Protein AF-A0A9D7IDR2-F1 (afdb_monomer)

Mean predicted aligned error: 2.84 Å

Structure (mmCIF, N/CA/C/O backbone):
data_AF-A0A9D7IDR2-F1
#
_entry.id   AF-A0A9D7IDR2-F1
#
loop_
_atom_site.group_PDB
_atom_site.id
_atom_site.type_symbol
_atom_site.label_atom_id
_atom_site.label_alt_id
_atom_site.label_comp_id
_atom_site.label_asym_id
_atom_site.label_entity_id
_atom_site.label_seq_id
_atom_site.pdbx_PDB_ins_code
_atom_site.Cartn_x
_atom_site.Cartn_y
_atom_site.Cartn_z
_atom_site.occupancy
_atom_site.B_iso_or_equiv
_atom_site.auth_seq_id
_atom_site.auth_comp_id
_a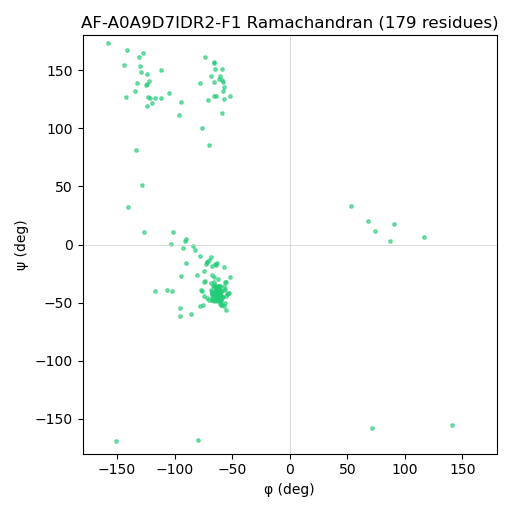tom_site.auth_asym_id
_atom_site.auth_atom_id
_atom_site.pdbx_PDB_model_num
ATOM 1 N N . MET A 1 1 ? 13.913 -5.329 -18.829 1.00 88.56 1 MET A N 1
ATOM 2 C CA . MET A 1 1 ? 13.093 -4.199 -19.317 1.00 88.56 1 MET A CA 1
ATOM 3 C C . MET A 1 1 ? 13.884 -3.240 -20.198 1.00 88.56 1 MET A C 1
ATOM 5 O O . MET A 1 1 ? 13.340 -2.834 -21.206 1.00 88.56 1 MET A O 1
ATOM 9 N N . ILE A 1 2 ? 15.139 -2.897 -19.871 1.00 92.81 2 ILE A N 1
ATOM 10 C CA . ILE A 1 2 ? 15.951 -1.983 -20.701 1.00 92.81 2 ILE A CA 1
ATOM 11 C C . ILE A 1 2 ? 16.677 -2.738 -21.827 1.00 92.81 2 ILE A C 1
ATOM 13 O O . ILE A 1 2 ? 16.436 -2.472 -22.995 1.00 92.81 2 ILE A O 1
ATOM 17 N N . GLU A 1 3 ? 17.528 -3.709 -21.485 1.00 96.50 3 GLU A N 1
ATOM 18 C CA . GLU A 1 3 ? 18.370 -4.404 -22.476 1.00 96.50 3 GLU A CA 1
ATOM 19 C C . GLU A 1 3 ? 17.600 -5.439 -23.307 1.00 96.50 3 GLU A C 1
ATOM 21 O O . GLU A 1 3 ? 17.804 -5.558 -24.510 1.00 96.50 3 GLU A O 1
ATOM 26 N N . ASN A 1 4 ? 16.694 -6.185 -22.666 1.00 96.94 4 ASN A N 1
ATOM 27 C CA . ASN A 1 4 ? 15.840 -7.173 -23.326 1.00 96.94 4 ASN A CA 1
ATOM 28 C C . ASN A 1 4 ? 14.377 -7.014 -22.862 1.00 96.94 4 ASN A C 1
ATOM 30 O O . ASN A 1 4 ? 13.947 -7.684 -21.913 1.00 96.94 4 ASN A O 1
ATOM 34 N N . PRO A 1 5 ? 13.624 -6.060 -23.440 1.00 95.19 5 PRO A N 1
ATOM 35 C CA . PRO A 1 5 ? 12.233 -5.807 -23.067 1.00 95.19 5 PRO A CA 1
ATOM 36 C C . PRO A 1 5 ? 11.314 -6.986 -23.400 1.00 95.19 5 PRO A C 1
ATOM 38 O O . PRO A 1 5 ? 10.443 -7.303 -22.599 1.00 95.19 5 PRO A O 1
ATOM 41 N N . GLU A 1 6 ? 11.537 -7.683 -24.517 1.00 96.88 6 GLU A N 1
ATOM 42 C CA . GLU A 1 6 ? 10.695 -8.814 -24.928 1.00 96.88 6 GLU A CA 1
ATOM 43 C C . GLU A 1 6 ? 10.791 -9.984 -23.939 1.00 96.88 6 GLU A C 1
ATOM 45 O O . GLU A 1 6 ? 9.773 -10.514 -23.495 1.00 96.88 6 GLU A O 1
ATOM 50 N N . ALA A 1 7 ? 12.009 -10.371 -23.542 1.00 97.56 7 ALA A N 1
ATOM 51 C CA . ALA A 1 7 ? 12.196 -11.431 -22.553 1.00 97.56 7 ALA A CA 1
ATOM 52 C C . ALA A 1 7 ? 11.630 -11.038 -21.181 1.00 97.56 7 ALA A C 1
ATOM 54 O O . ALA A 1 7 ? 11.005 -11.863 -20.518 1.00 97.56 7 ALA A O 1
ATOM 55 N N . ALA A 1 8 ? 11.801 -9.775 -20.774 1.00 96.81 8 ALA A N 1
ATOM 56 C CA . ALA A 1 8 ? 11.201 -9.274 -19.541 1.00 96.81 8 ALA A CA 1
ATOM 57 C C . ALA A 1 8 ? 9.669 -9.346 -19.597 1.00 96.81 8 ALA A C 1
ATOM 59 O O . ALA A 1 8 ? 9.056 -9.840 -18.655 1.00 96.81 8 ALA A O 1
ATOM 60 N N . MET A 1 9 ? 9.060 -8.941 -20.715 1.00 97.62 9 MET A N 1
ATOM 61 C CA . MET A 1 9 ? 7.612 -9.025 -20.894 1.00 97.62 9 MET A CA 1
ATOM 62 C C . MET A 1 9 ? 7.099 -10.459 -20.831 1.00 97.62 9 MET A C 1
ATOM 64 O O . MET A 1 9 ? 6.089 -10.687 -20.183 1.00 97.62 9 MET A O 1
ATOM 68 N N . LYS A 1 10 ? 7.808 -11.448 -21.390 1.00 98.19 10 LYS A N 1
ATOM 69 C CA . LYS A 1 10 ? 7.410 -12.865 -21.257 1.00 98.19 10 LYS A CA 1
ATOM 70 C C . LYS A 1 10 ? 7.302 -13.311 -19.795 1.00 98.19 10 LYS A C 1
ATOM 72 O O . LYS A 1 10 ? 6.385 -14.050 -19.452 1.00 98.19 10 LYS A O 1
ATOM 77 N N . ILE A 1 11 ? 8.218 -12.853 -18.940 1.00 97.75 11 ILE A N 1
ATOM 78 C CA . ILE A 1 11 ? 8.187 -13.158 -17.503 1.00 97.75 11 ILE A CA 1
ATOM 79 C C . ILE A 1 11 ? 7.026 -12.426 -16.828 1.00 97.75 11 ILE A C 1
ATOM 81 O O . ILE A 1 11 ? 6.270 -13.058 -16.099 1.00 97.75 11 ILE A O 1
ATOM 85 N N . LEU A 1 12 ? 6.863 -11.127 -17.092 1.00 97.62 12 LEU A N 1
ATOM 86 C CA . LEU A 1 12 ? 5.805 -10.313 -16.485 1.00 97.62 12 LEU A CA 1
ATOM 87 C C . LEU A 1 12 ? 4.400 -10.807 -16.865 1.00 97.62 12 LEU A C 1
ATOM 89 O O . LEU A 1 12 ? 3.502 -10.861 -16.024 1.00 97.62 12 LEU A O 1
ATOM 93 N N . GLU A 1 13 ? 4.221 -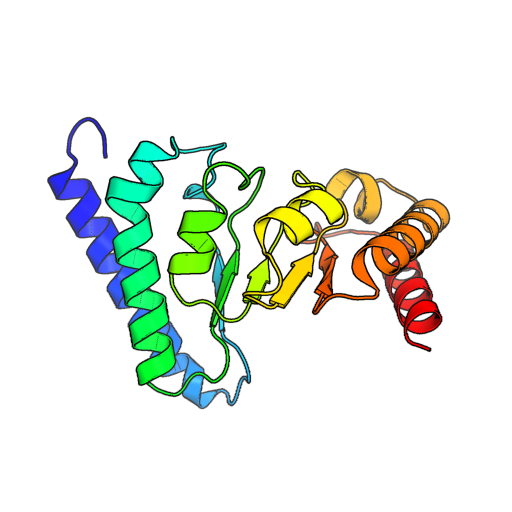11.219 -18.118 1.00 98.38 13 GLU A N 1
ATOM 94 C CA . GLU A 1 13 ? 3.008 -11.861 -18.625 1.00 98.38 13 GLU A CA 1
ATOM 95 C C . GLU A 1 13 ? 2.723 -13.167 -17.875 1.00 98.38 13 GLU A C 1
ATOM 97 O O . GLU A 1 13 ? 1.644 -13.336 -17.307 1.00 98.38 13 GLU A O 1
ATOM 102 N N . PHE A 1 14 ? 3.724 -14.048 -17.775 1.00 98.44 14 PHE A N 1
ATOM 103 C CA . PHE A 1 14 ? 3.606 -15.302 -17.033 1.00 98.44 14 PHE A CA 1
ATOM 104 C C . PHE A 1 14 ? 3.244 -15.078 -15.558 1.00 98.44 14 PHE A C 1
ATOM 106 O O . PHE A 1 14 ? 2.356 -15.750 -15.031 1.00 98.44 14 PHE A O 1
ATOM 113 N N . THR A 1 15 ? 3.895 -14.130 -14.877 1.00 97.94 15 THR A N 1
ATOM 114 C CA . THR A 1 15 ? 3.602 -13.842 -13.465 1.00 97.94 15 THR A CA 1
ATOM 115 C C . THR A 1 15 ? 2.225 -13.217 -13.280 1.00 97.94 15 THR A C 1
ATOM 117 O O . THR A 1 15 ? 1.559 -13.513 -12.291 1.00 97.94 15 THR A O 1
ATOM 120 N N . THR A 1 16 ? 1.763 -12.412 -14.241 1.00 98.50 16 THR A N 1
ATOM 121 C CA . THR A 1 16 ? 0.400 -11.860 -14.236 1.00 98.50 16 THR A CA 1
ATOM 122 C C . THR A 1 16 ? -0.628 -12.982 -14.346 1.00 98.50 16 THR A C 1
ATOM 124 O O . THR A 1 16 ? -1.564 -13.044 -13.551 1.00 98.50 16 THR A O 1
ATOM 127 N N . ASP A 1 17 ? -0.432 -13.917 -15.276 1.00 98.44 17 ASP A N 1
ATOM 128 C CA . ASP A 1 17 ? -1.338 -15.053 -15.458 1.00 98.44 17 ASP A CA 1
ATOM 129 C C . ASP A 1 17 ? -1.330 -15.990 -14.242 1.00 98.44 17 ASP A C 1
ATOM 131 O O . ASP A 1 17 ? -2.377 -16.502 -13.835 1.00 98.44 17 ASP A O 1
ATOM 135 N N . LEU A 1 18 ? -0.169 -16.172 -13.605 1.00 98.50 18 LEU A N 1
ATOM 136 C CA . LEU A 1 18 ? -0.064 -16.903 -12.345 1.00 98.50 18 LEU A CA 1
ATOM 137 C C . LEU A 1 18 ? -0.837 -16.200 -11.219 1.00 98.50 18 LEU A C 1
ATOM 139 O O . LEU A 1 18 ? -1.590 -16.858 -10.501 1.00 98.50 18 LEU A O 1
ATOM 143 N N . ALA A 1 19 ? -0.705 -14.879 -11.077 1.00 98.31 19 ALA A N 1
ATOM 144 C CA . ALA A 1 19 ? -1.437 -14.108 -10.070 1.00 98.31 19 ALA A CA 1
ATOM 145 C C . ALA A 1 19 ? -2.960 -14.231 -10.253 1.00 98.31 19 ALA A C 1
ATOM 147 O O . ALA A 1 19 ? -3.688 -14.413 -9.277 1.00 98.31 19 ALA A O 1
ATOM 148 N N . VAL A 1 20 ? -3.440 -14.225 -11.501 1.00 98.50 20 VAL A N 1
ATOM 149 C CA . VAL A 1 20 ? -4.855 -14.458 -11.842 1.00 98.50 20 VAL A CA 1
ATOM 150 C C . VAL A 1 20 ? -5.304 -15.853 -11.402 1.00 98.50 20 VAL A C 1
ATOM 152 O O . VAL A 1 20 ? -6.366 -15.994 -10.795 1.00 98.50 20 VAL A O 1
ATOM 155 N N . GLN A 1 21 ? -4.501 -16.889 -11.656 1.00 98.31 21 GLN A N 1
ATOM 156 C CA . GLN A 1 21 ? -4.820 -18.259 -11.235 1.00 98.31 21 GLN A CA 1
ATOM 157 C C . GLN A 1 21 ? -4.843 -18.412 -9.710 1.00 98.31 21 GLN A C 1
ATOM 159 O O . GLN A 1 21 ? -5.748 -19.051 -9.170 1.00 98.31 21 GLN A O 1
ATOM 164 N N . VAL A 1 22 ? -3.892 -17.795 -9.003 1.00 98.19 22 VAL A N 1
ATOM 165 C CA . VAL A 1 22 ? -3.862 -17.783 -7.533 1.00 98.19 22 VAL A CA 1
ATOM 166 C C . VAL A 1 22 ? -5.086 -17.059 -6.976 1.00 98.19 22 VAL A C 1
ATOM 168 O O . VAL A 1 22 ? -5.725 -17.564 -6.050 1.00 98.19 22 VAL A O 1
ATOM 171 N N . ALA A 1 23 ? -5.465 -15.920 -7.559 1.00 97.94 23 ALA A N 1
ATOM 172 C CA . ALA A 1 23 ? -6.664 -15.189 -7.165 1.00 97.94 23 ALA A CA 1
ATOM 173 C C . ALA A 1 23 ? -7.939 -16.008 -7.411 1.00 97.94 23 ALA A C 1
ATOM 175 O O . ALA A 1 23 ? -8.829 -16.017 -6.564 1.00 97.94 23 ALA A O 1
ATOM 176 N N . HIS A 1 24 ? -8.013 -16.744 -8.522 1.00 97.56 24 HIS A N 1
ATOM 177 C CA . HIS A 1 24 ? -9.125 -17.649 -8.801 1.00 97.56 24 HIS A CA 1
ATOM 178 C C . HIS A 1 24 ? -9.210 -18.782 -7.772 1.00 97.56 24 HIS A C 1
ATOM 180 O O . HIS A 1 24 ? -10.270 -19.012 -7.195 1.00 97.56 24 HIS A O 1
ATOM 186 N N . ALA A 1 25 ? -8.095 -19.456 -7.479 1.00 97.25 25 ALA A N 1
ATOM 187 C CA . ALA A 1 25 ? -8.059 -20.507 -6.461 1.00 97.25 25 ALA A CA 1
ATOM 188 C C . ALA A 1 25 ? -8.440 -19.971 -5.068 1.00 97.25 25 ALA A C 1
ATOM 190 O O . ALA A 1 25 ? -9.125 -20.643 -4.296 1.00 97.25 25 ALA A O 1
ATOM 191 N N . SER A 1 26 ? -8.044 -18.733 -4.770 1.00 97.19 26 SER A N 1
ATOM 192 C CA . SER A 1 26 ? -8.309 -18.077 -3.489 1.00 97.19 26 SER A CA 1
ATOM 193 C C . SER A 1 26 ? -9.770 -17.656 -3.302 1.00 97.19 26 SER A C 1
ATOM 195 O O . SER A 1 26 ? -10.176 -17.449 -2.160 1.00 97.19 26 SER A O 1
ATOM 197 N N . LEU A 1 27 ? -10.596 -17.589 -4.357 1.00 95.38 27 LEU A N 1
ATOM 198 C CA . LEU A 1 27 ? -12.035 -17.299 -4.219 1.00 95.38 27 LEU A CA 1
ATOM 199 C C . LEU A 1 27 ? -12.742 -18.299 -3.301 1.00 95.38 27 LEU A C 1
ATOM 201 O O . LEU A 1 27 ? -13.617 -17.922 -2.523 1.00 95.38 27 LEU A O 1
ATOM 205 N N . ALA A 1 28 ? -12.329 -19.569 -3.347 1.00 95.88 28 ALA A N 1
ATOM 206 C CA . ALA A 1 28 ? -12.901 -20.627 -2.520 1.00 95.88 28 ALA A CA 1
ATOM 207 C C . ALA A 1 28 ? -12.684 -20.408 -1.010 1.00 95.88 28 ALA A C 1
ATOM 209 O O . ALA A 1 28 ? -13.374 -21.026 -0.204 1.00 95.88 28 ALA A O 1
ATOM 210 N N . SER A 1 29 ? -11.770 -19.511 -0.614 1.00 95.81 29 SER A N 1
ATOM 211 C CA . SER A 1 29 ? -11.577 -19.131 0.792 1.00 95.81 29 SER A CA 1
ATOM 212 C C . SER A 1 29 ? -12.766 -18.369 1.388 1.00 95.81 29 SER A C 1
ATOM 214 O O . SER A 1 29 ? -12.873 -18.271 2.608 1.00 95.81 29 SER A O 1
ATOM 216 N N . GLY A 1 30 ? -13.639 -17.798 0.548 1.00 94.62 30 GLY A N 1
ATOM 217 C CA . GLY A 1 30 ? -14.725 -16.924 0.989 1.00 94.62 30 GLY A CA 1
ATOM 218 C C . GLY A 1 30 ? -14.267 -15.525 1.422 1.00 94.62 30 GLY A C 1
ATOM 219 O O . GLY A 1 30 ? -15.055 -14.785 2.010 1.00 94.62 30 GLY A O 1
ATOM 220 N N . ALA A 1 31 ? -13.013 -15.146 1.151 1.00 95.81 31 ALA A N 1
ATOM 221 C CA . ALA A 1 31 ? -12.509 -13.811 1.449 1.00 95.81 31 ALA A CA 1
ATOM 222 C C . ALA A 1 31 ? -13.295 -12.715 0.702 1.00 95.81 31 ALA A C 1
ATOM 224 O O . ALA A 1 31 ? -13.731 -12.879 -0.436 1.00 95.81 31 ALA A O 1
ATOM 225 N N . HIS A 1 32 ? -13.458 -11.562 1.355 1.00 94.56 32 HIS A N 1
ATOM 226 C CA . HIS A 1 32 ? -14.226 -10.435 0.814 1.00 94.56 32 HIS A CA 1
ATOM 227 C C . HIS A 1 32 ? -13.439 -9.583 -0.188 1.00 94.56 32 HIS A C 1
ATOM 229 O O . HIS A 1 32 ? -14.041 -8.930 -1.039 1.00 94.56 32 HIS A O 1
ATOM 235 N N . ALA A 1 33 ? -12.112 -9.580 -0.075 1.00 96.62 33 ALA A N 1
ATOM 236 C CA . ALA A 1 33 ? -11.220 -8.761 -0.879 1.00 96.62 33 ALA A CA 1
ATOM 237 C C . ALA A 1 33 ? -9.923 -9.511 -1.191 1.00 96.62 33 ALA A C 1
ATOM 239 O O . ALA A 1 33 ? -9.497 -10.366 -0.412 1.00 96.62 33 ALA A O 1
ATOM 240 N N . VAL A 1 34 ? -9.286 -9.136 -2.297 1.00 97.69 34 VAL A N 1
ATOM 241 C CA . VAL A 1 34 ? -7.943 -9.579 -2.678 1.00 97.69 34 VAL A CA 1
ATOM 242 C C . VAL A 1 34 ? -7.047 -8.366 -2.903 1.00 97.69 34 VAL A C 1
ATOM 244 O O . VAL A 1 34 ? -7.467 -7.370 -3.491 1.00 97.69 34 VAL A O 1
ATOM 247 N N . MET A 1 35 ? -5.814 -8.451 -2.413 1.00 97.25 35 MET A N 1
ATOM 248 C CA . MET A 1 35 ? -4.805 -7.400 -2.523 1.00 97.25 35 MET A CA 1
ATOM 249 C C . MET A 1 35 ? -3.569 -7.958 -3.218 1.00 97.25 35 MET A C 1
ATOM 251 O O . MET A 1 35 ? -3.165 -9.086 -2.933 1.00 97.25 35 MET A O 1
ATOM 255 N N . PHE A 1 36 ? -2.955 -7.157 -4.082 1.00 97.81 36 PHE A N 1
ATOM 256 C CA . PHE A 1 36 ? -1.712 -7.508 -4.766 1.00 97.81 36 PHE A CA 1
ATOM 257 C C . PHE A 1 36 ? -0.597 -6.543 -4.357 1.00 97.81 36 PHE A C 1
ATOM 259 O O . PHE A 1 36 ? -0.767 -5.325 -4.429 1.00 97.81 36 PHE A O 1
ATOM 266 N N . GLY A 1 37 ? 0.522 -7.100 -3.891 1.00 96.19 37 GLY A N 1
ATOM 267 C CA . GLY A 1 37 ? 1.710 -6.349 -3.492 1.00 96.19 37 GLY A CA 1
ATOM 268 C C . GLY A 1 37 ? 2.711 -6.244 -4.638 1.00 96.19 37 GLY A C 1
ATOM 269 O O . GLY A 1 37 ? 3.184 -7.254 -5.145 1.00 96.19 37 GLY A O 1
ATOM 270 N N . GLU A 1 38 ? 3.060 -5.017 -5.002 1.00 94.44 38 GLU A N 1
ATOM 271 C CA . GLU A 1 38 ? 3.805 -4.653 -6.210 1.00 94.44 38 GLU A CA 1
ATOM 272 C C . GLU A 1 38 ? 5.015 -3.773 -5.846 1.00 94.44 38 GLU A C 1
ATOM 274 O O . GLU A 1 38 ? 5.223 -2.681 -6.380 1.00 94.44 38 GLU A O 1
ATOM 279 N N . ALA A 1 39 ? 5.822 -4.226 -4.881 1.00 89.88 39 ALA A N 1
ATOM 280 C CA . ALA A 1 39 ? 6.927 -3.447 -4.309 1.00 89.88 39 ALA A CA 1
ATOM 281 C C . ALA A 1 39 ? 7.941 -2.949 -5.360 1.00 89.88 39 ALA A C 1
ATOM 283 O O . ALA A 1 39 ? 8.424 -1.819 -5.287 1.00 89.88 39 ALA A O 1
ATOM 284 N N . THR A 1 40 ? 8.240 -3.767 -6.373 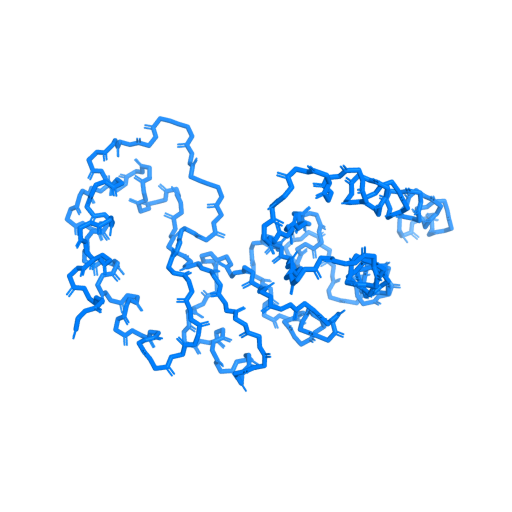1.00 92.19 40 THR A N 1
ATOM 285 C CA . THR A 1 40 ? 9.194 -3.441 -7.449 1.00 92.19 40 THR A CA 1
ATOM 286 C C . THR A 1 40 ? 8.621 -2.504 -8.514 1.00 92.19 40 THR A C 1
ATOM 288 O O . THR A 1 40 ? 9.378 -1.980 -9.330 1.00 92.19 40 THR A O 1
ATOM 291 N N . CYS A 1 41 ? 7.311 -2.245 -8.489 1.00 95.94 41 CYS A N 1
ATOM 292 C CA . CYS A 1 41 ? 6.642 -1.274 -9.356 1.00 95.94 41 CYS A CA 1
ATOM 293 C C . CYS A 1 41 ? 6.717 0.163 -8.819 1.00 95.94 41 CYS A C 1
ATOM 295 O O . CYS A 1 41 ? 6.214 1.085 -9.463 1.00 95.94 41 CYS A O 1
ATOM 297 N N . SER A 1 42 ? 7.331 0.357 -7.649 1.00 96.19 42 SER A N 1
ATOM 298 C CA . SER A 1 42 ? 7.509 1.665 -7.026 1.00 96.19 42 SER A CA 1
ATOM 299 C C . SER A 1 42 ? 8.267 2.639 -7.935 1.00 96.19 42 SER A C 1
ATOM 301 O O . SER A 1 42 ? 9.287 2.249 -8.513 1.00 96.19 42 SER A O 1
ATOM 303 N N . PRO A 1 43 ? 7.873 3.926 -7.985 1.00 97.06 43 PRO A N 1
ATOM 304 C CA . PRO A 1 43 ? 8.686 4.984 -8.583 1.00 97.06 43 PRO A CA 1
ATOM 305 C C . PRO A 1 43 ? 10.083 5.132 -7.963 1.00 97.06 43 PRO A C 1
ATOM 307 O O . PRO A 1 43 ? 10.987 5.661 -8.608 1.00 97.06 43 PRO A O 1
ATOM 310 N N . ASN A 1 44 ? 10.285 4.617 -6.744 1.00 94.75 44 ASN A N 1
ATOM 311 C CA . ASN A 1 44 ? 11.602 4.527 -6.112 1.00 94.75 44 ASN A CA 1
ATOM 312 C C . ASN A 1 44 ? 12.502 3.453 -6.756 1.00 94.75 44 ASN A C 1
ATOM 314 O O . ASN A 1 44 ? 13.706 3.444 -6.507 1.00 94.75 44 ASN A O 1
ATOM 318 N N . PHE A 1 45 ? 11.938 2.541 -7.556 1.00 95.44 45 PHE A N 1
ATOM 319 C CA . PHE A 1 45 ? 12.648 1.423 -8.185 1.00 95.44 45 PHE A CA 1
ATOM 320 C C . PHE A 1 45 ? 12.639 1.495 -9.719 1.00 95.44 45 PHE A C 1
ATOM 322 O O . PHE A 1 45 ? 13.658 1.227 -10.357 1.00 95.44 45 PHE A O 1
ATOM 329 N N . ILE A 1 46 ? 11.516 1.886 -10.330 1.00 96.75 46 ILE A N 1
ATOM 330 C CA . ILE A 1 46 ? 11.374 2.041 -11.784 1.00 96.75 46 ILE A CA 1
ATOM 331 C C . ILE A 1 46 ? 10.792 3.408 -12.132 1.00 96.75 46 ILE A C 1
ATOM 333 O O . ILE A 1 46 ? 9.987 3.961 -11.395 1.00 96.75 46 ILE A O 1
ATOM 337 N N . SER A 1 47 ? 11.160 3.968 -13.287 1.00 97.69 47 SER A N 1
ATOM 338 C CA . SER A 1 47 ? 10.602 5.266 -13.687 1.00 97.69 47 SER A CA 1
ATOM 339 C C . SER A 1 47 ? 9.083 5.184 -13.932 1.00 97.69 47 SER A C 1
ATOM 341 O O . SER A 1 47 ? 8.600 4.159 -14.424 1.00 97.69 47 SER A O 1
ATOM 343 N N . PRO A 1 48 ? 8.321 6.278 -13.731 1.00 98.31 48 PRO A N 1
ATOM 344 C CA . PRO A 1 48 ? 6.896 6.322 -14.075 1.00 98.31 48 PRO A CA 1
ATOM 345 C C . PRO A 1 48 ? 6.608 5.957 -15.537 1.00 98.31 48 PRO A C 1
ATOM 347 O O . PRO A 1 48 ? 5.582 5.360 -15.846 1.00 98.31 48 PRO A O 1
ATOM 350 N N . ARG A 1 49 ? 7.536 6.274 -16.453 1.00 98.06 49 ARG A N 1
ATOM 351 C CA . ARG A 1 49 ? 7.453 5.848 -17.856 1.00 98.06 49 ARG A CA 1
ATOM 352 C C . ARG A 1 49 ? 7.489 4.324 -17.976 1.00 98.06 49 ARG A C 1
ATOM 354 O O . ARG A 1 49 ? 6.647 3.766 -18.666 1.00 98.06 49 ARG A O 1
ATOM 361 N N . MET A 1 50 ? 8.429 3.666 -17.299 1.00 97.81 50 MET A N 1
ATOM 362 C CA . MET A 1 50 ? 8.521 2.203 -17.304 1.00 97.81 50 MET A CA 1
ATOM 363 C C . MET A 1 50 ? 7.291 1.560 -16.664 1.00 97.81 50 MET A C 1
ATOM 365 O O . MET A 1 50 ? 6.785 0.582 -17.202 1.00 97.81 50 MET A O 1
ATOM 369 N N . TYR A 1 51 ? 6.774 2.123 -15.567 1.00 98.50 51 TYR A N 1
ATOM 370 C CA . TYR A 1 51 ? 5.527 1.642 -14.970 1.00 98.50 51 TYR A CA 1
ATOM 371 C C 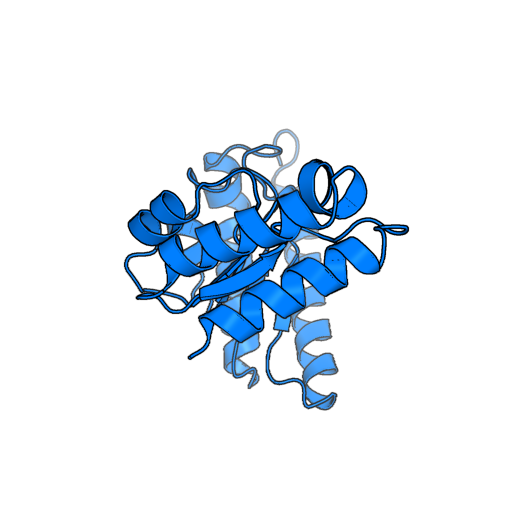. TYR A 1 51 ? 4.377 1.668 -15.987 1.00 98.50 51 TYR A C 1
ATOM 373 O O . TYR A 1 51 ? 3.719 0.652 -16.195 1.00 98.50 51 TYR A O 1
ATOM 381 N N . ARG A 1 52 ? 4.169 2.801 -16.669 1.00 98.38 52 ARG A N 1
ATOM 382 C CA . ARG A 1 52 ? 3.102 2.958 -17.673 1.00 98.38 52 ARG A CA 1
ATOM 383 C C . ARG A 1 52 ? 3.268 2.039 -18.877 1.00 98.38 52 ARG A C 1
ATOM 385 O O . ARG A 1 52 ? 2.279 1.544 -19.401 1.00 98.38 52 ARG A O 1
ATOM 392 N N . GLU A 1 53 ? 4.502 1.838 -19.323 1.00 97.56 53 GLU A N 1
ATOM 393 C CA . GLU A 1 53 ? 4.805 1.028 -20.503 1.00 97.56 53 GLU A CA 1
ATOM 394 C C . GLU A 1 53 ? 4.655 -0.472 -20.225 1.00 97.56 53 GLU A C 1
ATOM 396 O O . GLU A 1 53 ? 4.055 -1.185 -21.026 1.00 97.56 53 GLU A O 1
ATOM 401 N N . PHE A 1 54 ? 5.165 -0.948 -19.085 1.00 97.50 54 PHE A N 1
ATOM 402 C CA . PHE A 1 54 ? 5.290 -2.382 -18.816 1.00 97.50 54 PHE A CA 1
ATOM 403 C C . PHE A 1 54 ? 4.275 -2.915 -17.796 1.00 97.50 54 PHE A C 1
ATOM 405 O O . PHE A 1 54 ? 3.756 -4.010 -17.982 1.00 97.50 54 PHE A O 1
ATOM 412 N N . MET A 1 55 ? 3.969 -2.166 -16.732 1.00 98.06 55 MET A N 1
ATOM 413 C CA . MET A 1 55 ? 3.218 -2.692 -15.579 1.00 98.06 55 MET A CA 1
ATOM 414 C C . MET A 1 55 ? 1.750 -2.274 -15.563 1.00 98.06 55 MET A C 1
ATOM 416 O O . MET A 1 55 ? 0.883 -3.091 -15.264 1.00 98.06 55 MET A O 1
ATOM 420 N N . HIS A 1 56 ? 1.436 -1.027 -15.921 1.00 98.56 56 HIS A N 1
ATOM 421 C CA . HIS A 1 56 ? 0.061 -0.520 -15.916 1.00 98.56 56 HIS A CA 1
ATOM 422 C C . HIS A 1 56 ? -0.915 -1.366 -16.759 1.00 98.56 56 HIS A C 1
ATOM 424 O O . HIS A 1 56 ? -1.992 -1.696 -16.244 1.00 98.56 56 HIS A O 1
ATOM 430 N N . PRO A 1 57 ? -0.569 -1.812 -17.989 1.00 98.56 57 PRO A N 1
ATOM 431 C CA . PRO A 1 57 ? -1.456 -2.674 -18.770 1.00 98.56 57 PRO A CA 1
ATOM 432 C C . PRO A 1 57 ? -1.700 -4.033 -18.100 1.00 98.56 57 PRO A C 1
ATOM 434 O O . PRO A 1 57 ? -2.816 -4.558 -18.151 1.00 98.56 57 PRO A O 1
ATOM 437 N N . LEU A 1 58 ? -0.675 -4.583 -17.440 1.00 98.62 58 LEU A N 1
ATOM 438 C CA . LEU A 1 58 ? -0.734 -5.871 -16.749 1.00 98.62 58 LEU A CA 1
ATOM 439 C C . LEU A 1 58 ? -1.572 -5.785 -15.473 1.00 98.62 58 LEU A C 1
ATOM 441 O O . LEU A 1 58 ? -2.481 -6.594 -15.296 1.00 98.62 58 LEU A O 1
ATOM 445 N N . HIS A 1 59 ? -1.371 -4.756 -14.645 1.00 98.69 59 HIS A N 1
ATOM 446 C CA . HIS A 1 59 ? -2.218 -4.498 -13.477 1.00 98.69 59 HIS A CA 1
ATOM 447 C C . HIS A 1 59 ? -3.676 -4.270 -13.879 1.00 98.69 59 HIS A C 1
ATOM 449 O O . HIS A 1 59 ? -4.581 -4.866 -13.300 1.00 98.69 59 HIS A O 1
ATOM 455 N N . SER A 1 60 ? -3.920 -3.480 -14.928 1.00 98.75 60 SER A N 1
ATOM 456 C CA . SER A 1 60 ? -5.274 -3.252 -15.447 1.00 98.75 60 SER A CA 1
ATOM 457 C C . SER A 1 60 ? -5.933 -4.554 -15.921 1.00 98.75 60 SER A C 1
ATOM 459 O O . SER A 1 60 ? -7.134 -4.761 -15.728 1.00 98.75 60 SER A O 1
ATOM 461 N N . ARG A 1 61 ? -5.167 -5.465 -16.541 1.00 98.69 61 ARG A N 1
ATOM 462 C CA . ARG A 1 61 ? -5.660 -6.796 -16.926 1.00 98.69 61 ARG A CA 1
ATOM 463 C C . ARG A 1 61 ? -5.951 -7.668 -15.708 1.00 98.69 61 ARG A C 1
ATOM 465 O O . ARG A 1 61 ? -7.032 -8.254 -15.662 1.00 98.69 61 ARG A O 1
ATOM 472 N N . LEU A 1 62 ? -5.022 -7.733 -14.756 1.00 98.69 62 LEU A N 1
ATOM 473 C CA . LEU A 1 62 ? -5.141 -8.502 -13.520 1.00 98.69 62 LEU A CA 1
ATOM 474 C C . LEU A 1 62 ? -6.410 -8.109 -12.762 1.00 98.69 62 LEU A C 1
ATOM 476 O O . LEU A 1 62 ? -7.277 -8.951 -12.540 1.00 98.69 62 LEU A O 1
ATOM 480 N N . ILE A 1 63 ? -6.566 -6.820 -12.452 1.00 98.62 63 ILE A N 1
ATOM 481 C CA . ILE A 1 63 ? -7.713 -6.302 -11.700 1.00 98.62 63 ILE A CA 1
ATOM 482 C C . ILE A 1 63 ? -9.025 -6.570 -12.441 1.00 98.62 63 ILE A C 1
ATOM 484 O O . ILE A 1 63 ? -9.985 -7.058 -11.841 1.00 98.62 63 ILE A O 1
A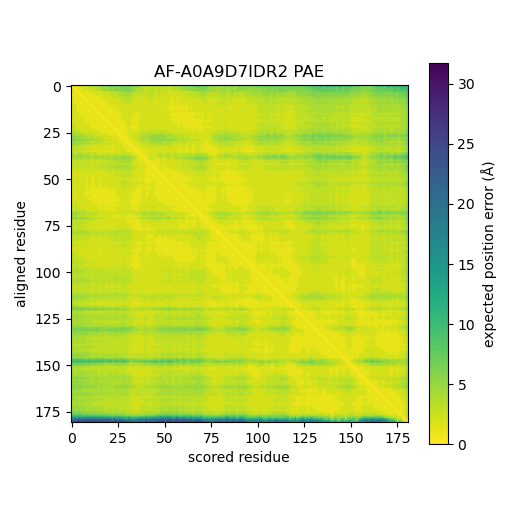TOM 488 N N . ARG A 1 64 ? -9.067 -6.349 -13.761 1.00 98.56 64 ARG A N 1
ATOM 489 C CA . ARG A 1 64 ? -10.252 -6.661 -14.572 1.00 98.56 64 ARG A CA 1
ATOM 490 C C . ARG A 1 64 ? -10.630 -8.144 -14.503 1.00 98.56 64 ARG A C 1
ATOM 492 O O . ARG A 1 64 ? -11.805 -8.452 -14.326 1.00 98.56 64 ARG A O 1
ATOM 499 N N . GLN A 1 65 ? -9.670 -9.057 -14.658 1.00 98.50 65 GLN A N 1
ATOM 500 C CA . GLN A 1 65 ? -9.938 -10.500 -14.638 1.00 98.50 65 GLN A CA 1
ATOM 501 C C . GLN A 1 65 ? -10.372 -10.983 -13.253 1.00 98.50 65 GLN A C 1
ATOM 503 O O . GLN A 1 65 ? -11.331 -11.743 -13.148 1.00 98.50 65 GLN A O 1
ATOM 508 N N . VAL A 1 66 ? -9.718 -10.492 -12.202 1.00 97.94 66 VAL A N 1
ATOM 509 C CA . VAL A 1 66 ? -10.040 -10.772 -10.796 1.00 97.94 66 VAL A CA 1
ATOM 510 C C . VAL A 1 66 ? -11.467 -10.340 -10.454 1.00 97.94 66 VAL A C 1
ATOM 512 O O . VAL A 1 66 ? -12.227 -11.101 -9.856 1.00 97.94 66 VAL A O 1
ATOM 515 N N . LYS A 1 67 ? -11.886 -9.154 -10.900 1.00 97.69 67 LYS A N 1
ATOM 516 C CA . LYS A 1 67 ? -13.270 -8.696 -10.713 1.00 97.69 67 LYS A CA 1
ATOM 517 C C . LYS A 1 67 ? -14.255 -9.530 -11.535 1.00 97.69 67 LYS A C 1
ATOM 519 O O . LYS A 1 67 ? -15.285 -9.946 -11.014 1.00 97.69 67 LYS A O 1
ATOM 524 N N . ALA A 1 68 ? -13.922 -9.846 -12.789 1.00 97.56 68 ALA A N 1
ATOM 525 C CA . ALA A 1 68 ? -14.779 -10.650 -13.665 1.00 97.56 68 ALA A CA 1
ATOM 526 C C . ALA A 1 68 ? -15.027 -12.082 -13.149 1.00 97.56 68 ALA A C 1
ATOM 528 O O . ALA A 1 68 ? -16.089 -12.638 -13.413 1.00 97.56 68 ALA A O 1
ATOM 529 N N . MET A 1 69 ? -14.086 -12.672 -12.401 1.00 96.38 69 MET A N 1
ATOM 530 C CA . MET A 1 69 ? -14.252 -14.005 -11.800 1.00 96.38 69 MET A CA 1
ATOM 531 C C . MET A 1 69 ? -15.028 -14.011 -10.472 1.00 96.38 69 MET A C 1
ATOM 533 O O . MET A 1 69 ? -15.312 -15.087 -9.953 1.00 96.38 69 MET A O 1
ATOM 537 N N . GLY A 1 70 ? -15.391 -12.843 -9.927 1.00 96.56 70 GLY A N 1
ATOM 538 C CA . GLY A 1 70 ? -16.303 -12.739 -8.782 1.00 96.56 70 GLY A CA 1
ATOM 539 C C . GLY A 1 70 ? -15.723 -12.139 -7.499 1.00 96.56 70 GLY A C 1
ATOM 540 O O . GLY A 1 70 ? -16.429 -12.110 -6.489 1.00 96.56 70 GLY A O 1
ATOM 541 N N . TRP A 1 71 ? -14.486 -11.627 -7.502 1.00 97.94 71 TRP A N 1
ATOM 542 C CA . TRP A 1 71 ? -13.989 -10.852 -6.361 1.00 97.94 71 TRP A CA 1
ATOM 543 C C . TRP A 1 71 ? -14.780 -9.550 -6.211 1.00 97.94 71 TRP A C 1
ATOM 545 O O . TRP A 1 71 ? -14.896 -8.772 -7.157 1.00 97.94 71 TRP A O 1
ATOM 555 N N . LYS A 1 72 ? -15.301 -9.296 -5.005 1.00 94.88 72 LYS A N 1
ATOM 556 C CA . LYS A 1 72 ? -16.089 -8.086 -4.707 1.00 94.88 72 LYS A CA 1
ATOM 557 C C . LYS A 1 72 ? -15.231 -6.828 -4.600 1.00 94.88 72 LYS A C 1
ATOM 559 O O . LYS A 1 72 ? -15.709 -5.736 -4.884 1.00 94.88 72 LYS A O 1
ATOM 564 N N . THR A 1 73 ? -13.991 -6.983 -4.152 1.00 97.69 73 THR A N 1
ATOM 565 C CA . THR A 1 73 ? -13.041 -5.891 -3.946 1.00 97.69 73 THR A CA 1
ATOM 566 C C . THR A 1 73 ? -11.659 -6.376 -4.351 1.00 97.69 73 THR A C 1
ATOM 568 O O . THR A 1 73 ? -11.200 -7.415 -3.871 1.00 97.69 73 THR A O 1
ATOM 571 N N . ALA A 1 74 ? -11.003 -5.624 -5.228 1.00 98.25 74 ALA A N 1
ATOM 572 C CA . ALA A 1 74 ? -9.619 -5.858 -5.617 1.00 98.25 74 ALA A CA 1
ATOM 573 C C . ALA A 1 74 ? -8.795 -4.593 -5.378 1.00 98.25 74 ALA A C 1
ATOM 575 O O . ALA A 1 74 ? -9.243 -3.490 -5.704 1.00 98.25 74 ALA A O 1
ATOM 576 N N . GLY A 1 75 ? -7.595 -4.745 -4.826 1.00 98.19 75 GLY A N 1
ATOM 577 C CA . GLY A 1 75 ? -6.725 -3.612 -4.545 1.00 98.19 75 GLY A CA 1
ATOM 578 C C . GLY A 1 75 ? -5.253 -3.867 -4.814 1.00 98.19 75 GLY A C 1
ATOM 579 O O . GLY A 1 75 ? -4.818 -5.000 -5.033 1.00 98.19 75 GLY A O 1
ATOM 580 N N . LEU A 1 76 ? -4.496 -2.774 -4.809 1.00 98.31 76 LEU A N 1
ATOM 581 C CA . LEU A 1 76 ? -3.057 -2.759 -5.054 1.00 98.31 76 LEU A CA 1
ATOM 582 C C . LEU A 1 76 ? -2.320 -2.105 -3.889 1.00 98.31 76 LEU A C 1
ATOM 584 O O . LEU A 1 76 ? -2.807 -1.147 -3.287 1.00 98.31 76 LEU A O 1
ATOM 588 N N . HIS A 1 77 ? -1.114 -2.600 -3.639 1.00 97.94 77 HIS A N 1
ATOM 589 C CA . HIS A 1 77 ? -0.116 -1.965 -2.796 1.00 97.94 77 HIS A CA 1
ATOM 590 C C . HIS A 1 77 ? 1.175 -1.784 -3.584 1.00 97.94 77 HIS A C 1
ATOM 592 O O . HIS A 1 77 ? 1.783 -2.764 -4.004 1.00 97.94 77 HIS A O 1
ATOM 598 N N . VAL A 1 78 ? 1.617 -0.541 -3.757 1.00 97.69 78 VAL A N 1
ATOM 599 C CA . VAL A 1 78 ? 2.936 -0.220 -4.311 1.00 97.69 78 VAL A CA 1
ATOM 600 C C . VAL A 1 78 ? 3.691 0.564 -3.248 1.00 97.69 78 VAL A C 1
ATOM 602 O O . VAL A 1 78 ? 3.218 1.608 -2.806 1.00 97.69 78 VAL A O 1
ATOM 605 N N . CYS A 1 79 ? 4.848 0.054 -2.825 1.00 95.19 79 CYS A N 1
ATOM 606 C CA . CYS A 1 79 ? 5.631 0.674 -1.759 1.00 95.19 79 CYS A CA 1
ATOM 607 C C . CYS A 1 79 ? 6.179 2.052 -2.165 1.00 95.19 79 CYS A C 1
ATOM 609 O O . CYS A 1 79 ? 6.447 2.320 -3.340 1.00 95.19 79 CYS A O 1
ATOM 611 N N . GLY A 1 80 ? 6.468 2.882 -1.168 1.00 95.94 80 GLY A N 1
ATOM 612 C CA . GLY A 1 80 ? 7.134 4.172 -1.333 1.00 95.94 80 GLY A CA 1
ATOM 613 C C . GLY A 1 80 ? 6.283 5.261 -1.991 1.00 95.94 80 GLY A C 1
ATOM 614 O O . GLY A 1 80 ? 5.054 5.239 -1.964 1.00 95.94 80 GLY A O 1
ATOM 615 N N . ASP A 1 81 ? 6.950 6.263 -2.559 1.00 97.19 81 ASP A N 1
ATOM 616 C CA . ASP A 1 81 ? 6.283 7.439 -3.110 1.00 97.19 81 ASP A CA 1
ATOM 617 C C . ASP A 1 81 ? 5.625 7.158 -4.471 1.00 97.19 81 ASP A C 1
ATOM 619 O O . ASP A 1 81 ? 6.262 7.176 -5.526 1.00 97.19 81 ASP A O 1
ATOM 623 N N . ILE A 1 82 ? 4.310 6.943 -4.442 1.00 97.81 82 ILE A N 1
ATOM 624 C CA . ILE A 1 82 ? 3.504 6.641 -5.628 1.00 97.81 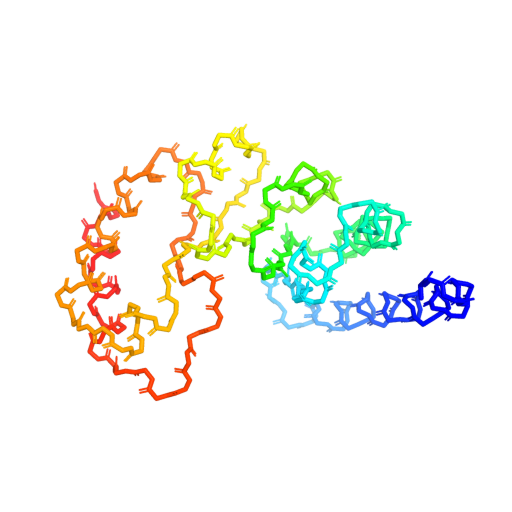82 ILE A CA 1
ATOM 625 C C . ILE A 1 82 ? 2.904 7.873 -6.314 1.00 97.81 82 ILE A C 1
ATOM 627 O O . ILE A 1 82 ? 2.176 7.714 -7.293 1.00 97.81 82 ILE A O 1
ATOM 631 N N . ARG A 1 83 ? 3.179 9.103 -5.856 1.00 98.31 83 ARG A N 1
ATOM 632 C CA . ARG A 1 83 ? 2.488 10.318 -6.346 1.00 98.31 83 ARG A CA 1
ATOM 633 C C . ARG A 1 83 ? 2.528 10.460 -7.863 1.00 98.31 83 ARG A C 1
ATOM 635 O O . ARG A 1 83 ? 1.524 10.764 -8.499 1.00 98.31 83 ARG A O 1
ATOM 642 N N . SER A 1 84 ? 3.683 10.167 -8.452 1.00 98.31 84 SER A N 1
ATOM 643 C CA . SER A 1 84 ? 3.922 10.277 -9.894 1.00 98.31 84 SER A CA 1
ATOM 644 C C . SER A 1 84 ? 3.184 9.242 -10.755 1.00 98.31 84 SER A C 1
ATOM 646 O O . SER A 1 84 ? 3.137 9.420 -11.975 1.00 98.31 84 SER A O 1
ATOM 648 N N . ILE A 1 85 ? 2.622 8.192 -10.145 1.00 98.50 85 ILE A N 1
ATOM 649 C CA . ILE A 1 85 ? 1.845 7.130 -10.806 1.00 98.50 85 ILE A CA 1
ATOM 650 C C . ILE A 1 85 ? 0.461 6.920 -10.171 1.00 98.50 85 ILE A C 1
ATOM 652 O O . ILE A 1 85 ? -0.220 5.946 -10.480 1.00 98.50 85 ILE A O 1
ATOM 656 N N . PHE A 1 86 ? 0.025 7.814 -9.279 1.00 98.62 86 PHE A N 1
ATOM 657 C CA . PHE A 1 86 ? -1.221 7.652 -8.523 1.00 98.62 86 PHE A CA 1
ATOM 658 C C . PHE A 1 86 ? -2.437 7.536 -9.452 1.00 98.62 86 PHE A C 1
ATOM 660 O O . PHE A 1 86 ? -3.279 6.655 -9.297 1.00 98.62 86 PHE A O 1
ATOM 667 N N . GLU A 1 87 ? -2.497 8.407 -10.461 1.00 98.19 87 GLU A N 1
ATOM 668 C CA . GLU A 1 87 ? -3.536 8.385 -11.495 1.00 98.19 87 GLU A CA 1
ATOM 669 C C . GLU A 1 87 ? -3.536 7.070 -12.279 1.00 98.19 87 GLU A C 1
ATOM 671 O O . GLU A 1 87 ? -4.594 6.488 -12.533 1.00 98.19 87 GLU A O 1
ATOM 676 N N . ASP A 1 88 ? -2.345 6.570 -12.614 1.00 98.62 88 ASP A N 1
ATOM 677 C CA . ASP A 1 88 ? -2.188 5.309 -13.325 1.00 98.62 88 ASP A CA 1
ATOM 678 C C . ASP A 1 88 ? -2.725 4.151 -12.463 1.00 98.62 88 ASP A C 1
ATOM 680 O O . ASP A 1 88 ? -3.524 3.352 -12.949 1.00 98.62 88 ASP A O 1
ATOM 684 N N . LEU A 1 89 ? -2.396 4.116 -11.166 1.00 98.69 89 LEU A N 1
ATOM 685 C CA . LEU A 1 89 ? -2.881 3.108 -10.215 1.00 98.69 89 LEU A CA 1
ATOM 686 C C . LEU A 1 89 ? -4.406 3.116 -10.077 1.00 98.69 89 LEU A C 1
ATOM 688 O O . LEU A 1 89 ? -5.030 2.064 -10.204 1.00 98.69 89 LEU A O 1
ATOM 692 N N . VAL A 1 90 ? -5.024 4.285 -9.887 1.00 98.44 90 VAL A N 1
ATOM 693 C CA . VAL A 1 90 ? -6.492 4.405 -9.813 1.00 98.44 90 VAL A CA 1
ATOM 694 C C . VAL A 1 90 ? -7.147 3.924 -11.111 1.00 98.44 90 VAL A C 1
ATOM 696 O O . VAL A 1 90 ? -8.149 3.209 -11.083 1.00 98.44 90 VAL A O 1
ATOM 699 N N . SER A 1 91 ? -6.563 4.262 -12.264 1.00 98.50 91 SER A N 1
ATOM 700 C CA . SER A 1 91 ? -7.116 3.892 -13.572 1.00 98.50 91 SER A CA 1
ATOM 701 C C . SER A 1 91 ? -7.066 2.390 -13.888 1.00 98.50 91 SER A C 1
ATOM 703 O O . SER A 1 91 ? -7.736 1.954 -14.823 1.00 98.50 91 SER A O 1
ATOM 705 N N . THR A 1 92 ? -6.348 1.580 -13.098 1.00 98.62 92 THR A N 1
ATOM 706 C CA . THR A 1 92 ? -6.378 0.109 -13.227 1.00 98.62 92 THR A CA 1
ATOM 707 C C . THR A 1 92 ? -7.750 -0.498 -12.897 1.00 98.62 92 THR A C 1
ATOM 709 O O . THR A 1 92 ? -8.023 -1.640 -13.270 1.00 98.62 92 THR A O 1
ATOM 7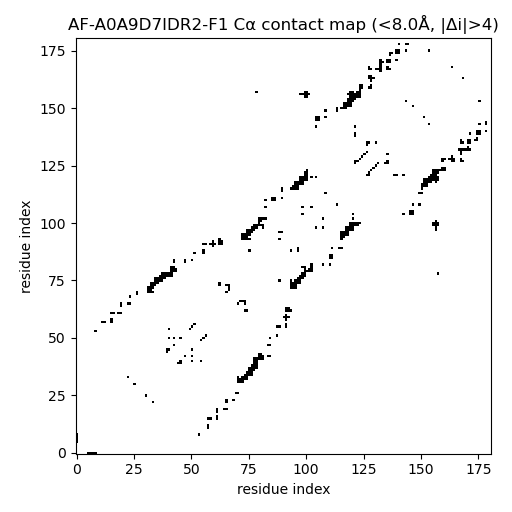12 N N . GLY A 1 93 ? -8.629 0.261 -12.226 1.00 98.12 93 GLY A N 1
ATOM 713 C CA . GLY A 1 93 ? -9.978 -0.169 -11.845 1.00 98.12 93 GLY A CA 1
ATOM 714 C C . GLY A 1 93 ? -10.068 -0.838 -10.470 1.00 98.12 93 GLY A C 1
ATOM 715 O O . GLY A 1 93 ? -11.055 -1.537 -10.201 1.00 98.12 93 GLY A O 1
ATOM 716 N N . VAL A 1 94 ? -9.045 -0.652 -9.627 1.00 98.56 94 VAL A N 1
ATOM 717 C CA . VAL A 1 94 ? -9.049 -1.072 -8.217 1.00 98.56 94 VAL A CA 1
ATOM 718 C C . VAL A 1 94 ? -10.183 -0.414 -7.438 1.00 98.56 94 VAL A C 1
ATOM 720 O O . VAL A 1 94 ? -10.607 0.695 -7.744 1.00 98.56 94 VAL A O 1
ATOM 723 N N . ASP A 1 95 ? -10.650 -1.104 -6.405 1.00 98.31 95 ASP A N 1
ATOM 724 C CA . ASP A 1 95 ? -11.634 -0.593 -5.446 1.00 98.31 95 ASP A CA 1
ATOM 725 C C . ASP A 1 95 ? -10.949 0.004 -4.202 1.00 98.31 95 ASP A C 1
ATOM 727 O O . ASP A 1 95 ? -11.493 0.896 -3.547 1.00 98.31 95 ASP A O 1
ATOM 731 N N . LEU A 1 96 ? -9.744 -0.490 -3.894 1.00 98.00 96 LEU A N 1
ATOM 732 C CA . LEU A 1 96 ? -8.920 -0.106 -2.753 1.00 98.00 96 LEU A CA 1
ATOM 733 C C . LEU A 1 96 ? -7.471 0.114 -3.201 1.00 98.00 96 LEU A C 1
ATOM 735 O O . LEU A 1 96 ? -6.893 -0.736 -3.879 1.00 98.00 96 LEU A O 1
ATOM 739 N N . LEU A 1 97 ? -6.871 1.228 -2.794 1.00 98.44 97 LEU A N 1
ATOM 740 C CA . LEU A 1 97 ? -5.453 1.502 -3.009 1.00 98.44 97 LEU A CA 1
ATOM 741 C C . LEU A 1 97 ? -4.755 1.733 -1.669 1.00 98.44 97 LEU A C 1
ATOM 743 O O . LEU A 1 97 ? -5.165 2.590 -0.883 1.00 98.44 97 LEU A O 1
ATOM 747 N N . ASP A 1 98 ? -3.685 0.987 -1.423 1.00 98.06 98 ASP A N 1
ATOM 748 C CA . ASP A 1 98 ? -2.826 1.258 -0.279 1.00 98.06 98 ASP A CA 1
ATOM 749 C C . ASP A 1 98 ? -1.908 2.441 -0.566 1.00 98.06 98 ASP A C 1
ATOM 751 O O . ASP A 1 98 ? -1.326 2.558 -1.646 1.00 98.06 98 ASP A O 1
ATOM 755 N N . VAL A 1 99 ? -1.748 3.292 0.438 1.00 98.19 99 VAL A N 1
ATOM 756 C CA . VAL A 1 99 ? -0.869 4.453 0.416 1.00 98.19 99 VAL A CA 1
ATOM 757 C C . VAL A 1 99 ? 0.268 4.186 1.396 1.00 98.19 99 VAL A C 1
ATOM 759 O O . VAL A 1 99 ? 0.029 3.874 2.560 1.00 98.19 99 VAL A O 1
ATOM 762 N N . ASP A 1 100 ? 1.506 4.296 0.925 1.00 97.81 100 ASP A N 1
ATOM 763 C CA . ASP A 1 100 ? 2.701 4.164 1.760 1.00 97.81 100 ASP A CA 1
ATOM 764 C C . ASP A 1 100 ? 2.907 5.400 2.654 1.00 97.81 100 ASP A C 1
ATOM 766 O O . ASP A 1 100 ? 2.360 6.473 2.390 1.00 97.81 100 ASP A O 1
ATOM 770 N N . TYR A 1 101 ? 3.709 5.268 3.714 1.00 97.44 101 TYR A N 1
ATOM 771 C CA . TYR A 1 101 ? 4.021 6.357 4.645 1.00 97.44 101 TYR A CA 1
ATOM 772 C C . TYR A 1 101 ? 4.780 7.522 4.000 1.00 97.44 101 TYR A C 1
ATOM 774 O O . TYR A 1 101 ? 4.814 8.615 4.563 1.00 97.44 101 TYR A O 1
ATOM 782 N N . GLN A 1 102 ? 5.389 7.303 2.830 1.00 97.38 102 GLN A N 1
ATOM 783 C CA . GLN A 1 102 ? 6.083 8.350 2.078 1.00 97.38 102 GLN A CA 1
ATOM 784 C C . GLN A 1 102 ? 5.149 9.381 1.425 1.00 97.38 102 GLN A C 1
ATOM 786 O O . GLN A 1 102 ? 5.621 10.439 1.011 1.00 97.38 102 GLN A O 1
ATOM 791 N N . VAL A 1 103 ? 3.847 9.103 1.319 1.00 97.94 103 VAL A N 1
ATOM 792 C CA . VAL A 1 103 ? 2.865 10.022 0.721 1.00 97.94 103 VAL A CA 1
ATOM 793 C C . VAL A 1 103 ? 2.037 10.660 1.833 1.00 97.94 103 VAL A C 1
ATOM 795 O O . VAL A 1 103 ? 1.517 9.956 2.684 1.00 97.94 103 VAL A O 1
ATOM 798 N N . ASP A 1 104 ? 1.868 11.981 1.863 1.00 97.44 104 ASP A N 1
ATOM 799 C CA . ASP A 1 104 ? 0.976 12.590 2.860 1.00 97.44 104 ASP A CA 1
ATOM 800 C C . ASP A 1 104 ? -0.488 12.180 2.611 1.00 97.44 104 ASP A C 1
ATOM 802 O O . ASP A 1 104 ? -0.944 12.133 1.466 1.00 97.44 104 ASP A O 1
ATOM 806 N N . ALA A 1 105 ? -1.249 11.900 3.672 1.00 97.69 105 ALA A N 1
ATOM 807 C CA . ALA A 1 105 ? -2.635 11.450 3.542 1.00 97.69 105 ALA A CA 1
ATOM 808 C C . ALA A 1 105 ? -3.535 12.502 2.867 1.00 97.69 105 ALA A C 1
ATOM 810 O O . ALA A 1 105 ? -4.387 12.152 2.050 1.00 97.69 105 ALA A O 1
ATOM 811 N N . THR A 1 106 ? -3.321 13.791 3.140 1.00 96.75 106 THR A N 1
ATOM 812 C CA . THR A 1 106 ? -4.072 14.892 2.514 1.00 96.75 106 THR A CA 1
ATOM 813 C C . THR A 1 106 ? -3.752 14.987 1.025 1.00 96.75 106 THR A C 1
ATOM 815 O O . THR A 1 106 ? -4.649 15.183 0.203 1.00 96.75 106 THR A O 1
ATOM 818 N N . GLU A 1 107 ? -2.482 14.804 0.660 1.00 97.69 107 GLU A N 1
ATOM 819 C CA . GLU A 1 107 ? -2.050 14.764 -0.739 1.00 97.69 107 GLU A CA 1
ATOM 820 C C . GLU A 1 107 ? -2.643 13.550 -1.470 1.00 97.69 107 GLU A C 1
ATOM 822 O O . GLU A 1 107 ? -3.195 13.696 -2.562 1.00 97.69 107 GLU A O 1
ATOM 827 N N . ALA A 1 108 ? -2.625 12.369 -0.844 1.00 98.19 108 ALA A N 1
ATOM 828 C CA . ALA A 1 108 ? -3.248 11.165 -1.389 1.00 98.19 108 ALA A CA 1
ATOM 829 C C . ALA A 1 108 ? -4.760 11.345 -1.602 1.00 98.19 108 ALA A C 1
ATOM 831 O O . ALA A 1 108 ? -5.290 10.938 -2.635 1.00 98.19 108 ALA A O 1
ATOM 832 N N . LEU A 1 109 ? -5.462 12.001 -0.672 1.00 97.62 109 LEU A N 1
ATOM 833 C CA . LEU A 1 109 ? -6.880 12.336 -0.824 1.00 97.62 109 LEU A CA 1
ATOM 834 C C . LEU A 1 109 ? -7.126 13.304 -1.989 1.00 97.62 109 LEU A C 1
ATOM 836 O O . LEU A 1 109 ? -8.044 13.084 -2.786 1.00 97.62 109 LEU A O 1
ATOM 840 N N . ALA A 1 110 ? -6.290 14.337 -2.123 1.00 97.62 110 ALA A N 1
ATOM 841 C CA . ALA A 1 110 ? -6.376 15.304 -3.215 1.00 97.62 110 ALA A CA 1
ATOM 842 C C . ALA A 1 110 ? -6.146 14.651 -4.590 1.00 97.62 110 ALA A C 1
ATOM 844 O O . ALA A 1 110 ? -6.865 14.953 -5.547 1.00 97.62 110 ALA A O 1
ATOM 845 N N . LEU A 1 111 ? -5.188 13.722 -4.684 1.00 98.00 111 LEU A N 1
ATOM 846 C CA . LEU A 1 111 ? -4.956 12.916 -5.882 1.00 98.00 111 LEU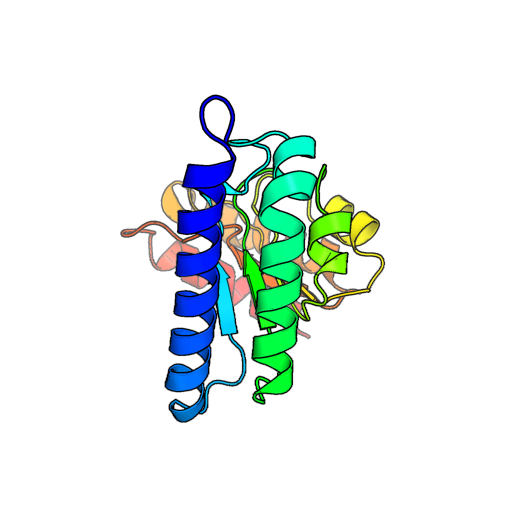 A CA 1
ATOM 847 C C . LEU A 1 111 ? -6.125 11.956 -6.135 1.00 98.00 111 LEU A C 1
ATOM 849 O O . LEU A 1 111 ? -6.633 11.887 -7.248 1.00 98.00 111 LEU A O 1
ATOM 853 N N . ASN A 1 112 ? -6.627 11.265 -5.111 1.00 97.81 112 ASN A N 1
ATOM 854 C CA . ASN A 1 112 ? -7.705 10.286 -5.249 1.00 97.81 112 ASN A CA 1
ATOM 855 C C . ASN A 1 112 ? -9.032 10.892 -5.716 1.00 97.81 112 ASN A C 1
ATOM 857 O O . ASN A 1 112 ? -9.732 10.267 -6.512 1.00 97.81 112 ASN A O 1
ATOM 861 N N . ARG A 1 113 ? -9.391 12.099 -5.263 1.00 96.75 113 ARG A N 1
ATOM 862 C CA . ARG A 1 113 ? -10.670 12.754 -5.613 1.00 96.75 113 ARG A CA 1
ATOM 863 C C . ARG A 1 113 ? -11.895 11.864 -5.342 1.00 96.75 113 ARG A C 1
ATOM 865 O O . ARG A 1 113 ? -12.871 11.903 -6.086 1.00 96.75 113 ARG A O 1
ATOM 872 N N . GLY A 1 114 ? -11.817 11.025 -4.307 1.00 95.94 114 GLY A N 1
ATOM 873 C CA . GLY A 1 114 ? -12.893 10.117 -3.898 1.00 95.94 114 GLY A CA 1
ATOM 874 C C . GLY A 1 114 ? -13.201 8.976 -4.875 1.00 95.94 114 GLY A C 1
ATOM 875 O O . GLY A 1 114 ? -14.304 8.442 -4.829 1.00 95.94 114 GLY A O 1
ATOM 876 N N . ARG A 1 115 ? -12.272 8.612 -5.772 1.00 97.12 115 ARG A N 1
ATOM 877 C CA . ARG A 1 115 ? -12.502 7.572 -6.792 1.00 97.12 115 ARG A CA 1
ATOM 878 C C . ARG A 1 115 ? -12.430 6.154 -6.240 1.00 97.12 115 ARG A C 1
ATOM 880 O O . ARG A 1 115 ? -13.215 5.312 -6.662 1.00 97.12 115 ARG A O 1
ATOM 887 N N . VAL A 1 116 ? -11.501 5.899 -5.323 1.00 98.06 116 VAL A N 1
ATOM 888 C CA . VAL A 1 116 ? -11.316 4.592 -4.674 1.00 98.06 116 VAL A CA 1
ATOM 889 C C . VAL A 1 116 ? -11.232 4.752 -3.160 1.00 98.06 116 VAL A C 1
ATOM 891 O O . VAL A 1 116 ? -10.974 5.853 -2.661 1.00 98.06 116 VAL A O 1
ATOM 894 N N . ALA A 1 117 ? -11.439 3.668 -2.414 1.00 98.19 117 ALA A N 1
ATOM 895 C CA . ALA A 1 117 ? -11.077 3.658 -1.003 1.00 98.19 117 ALA A CA 1
ATOM 896 C C . ALA A 1 117 ? -9.547 3.699 -0.871 1.00 98.19 117 ALA A C 1
ATOM 898 O O . ALA A 1 117 ? -8.834 3.120 -1.692 1.00 98.19 117 ALA A O 1
ATOM 899 N N . LEU A 1 118 ? -9.042 4.372 0.160 1.00 98.50 118 LEU A N 1
ATOM 900 C CA . LEU A 1 118 ? -7.612 4.390 0.476 1.00 98.50 118 LEU A CA 1
ATOM 901 C C . LEU A 1 118 ? -7.343 3.647 1.780 1.00 98.50 118 LEU A C 1
ATOM 903 O O . LEU A 1 118 ? -8.194 3.637 2.668 1.00 98.50 118 LEU A O 1
ATOM 907 N N . ARG A 1 119 ? -6.162 3.044 1.917 1.00 98.31 119 ARG A N 1
ATOM 908 C CA . ARG A 1 119 ? -5.715 2.424 3.171 1.00 98.31 119 ARG A CA 1
ATOM 909 C C . ARG A 1 119 ? -4.297 2.840 3.526 1.00 98.31 119 ARG A C 1
ATOM 911 O O . ARG A 1 119 ? -3.434 2.873 2.660 1.00 98.31 119 ARG A O 1
ATOM 918 N N . GLY A 1 120 ? -4.053 3.104 4.808 1.00 97.44 120 GLY A N 1
ATOM 919 C CA . GLY A 1 120 ? -2.734 3.468 5.319 1.00 97.44 120 GLY A CA 1
ATOM 920 C C . GLY A 1 120 ? -2.805 4.561 6.392 1.00 97.44 120 GLY A C 1
ATOM 921 O O . GLY A 1 120 ? -3.826 4.710 7.061 1.00 97.44 120 GLY A O 1
ATOM 922 N N . ASN A 1 121 ? -1.753 5.341 6.611 1.00 97.38 121 ASN A N 1
ATOM 923 C CA . ASN A 1 121 ? -0.420 5.108 6.062 1.00 97.38 121 ASN A CA 1
ATOM 924 C C . ASN A 1 121 ? 0.709 5.415 7.051 1.00 97.38 121 ASN A C 1
ATOM 926 O O . ASN A 1 121 ? 1.796 5.826 6.671 1.00 97.38 121 ASN A O 1
ATOM 930 N N . LEU A 1 122 ? 0.471 5.198 8.342 1.00 98.38 122 LEU A N 1
ATOM 931 C CA . LEU A 1 122 ? 1.452 5.486 9.390 1.00 98.38 122 LEU A CA 1
ATOM 932 C C . LEU A 1 122 ? 2.777 4.717 9.200 1.00 98.38 122 LEU A C 1
ATOM 934 O O . LEU A 1 122 ? 2.764 3.541 8.836 1.00 98.38 122 LEU A O 1
ATOM 938 N N . ASP A 1 123 ? 3.913 5.364 9.494 1.00 98.38 123 ASP A N 1
ATOM 939 C CA . ASP A 1 123 ? 5.262 4.803 9.296 1.00 98.38 123 ASP A CA 1
ATOM 940 C C . ASP A 1 123 ? 5.469 3.491 10.096 1.00 98.38 123 ASP A C 1
ATOM 942 O O . ASP A 1 123 ? 5.515 3.515 11.332 1.00 98.38 123 ASP A O 1
ATOM 946 N N . PRO A 1 124 ? 5.632 2.335 9.427 1.00 97.81 124 PRO A N 1
ATOM 947 C CA . PRO A 1 124 ? 5.800 1.042 10.094 1.00 97.81 124 PRO A CA 1
ATOM 948 C C . PRO A 1 124 ? 7.105 0.922 10.898 1.00 97.81 124 PRO A C 1
ATOM 950 O O . PRO A 1 124 ? 7.162 0.200 11.893 1.00 97.81 124 PRO A O 1
ATOM 953 N N . SER A 1 125 ? 8.160 1.635 10.510 1.00 97.31 125 SER A N 1
ATOM 954 C CA . SER A 1 125 ? 9.487 1.512 11.115 1.00 97.31 125 SER A CA 1
ATOM 955 C C . SER A 1 125 ? 9.711 2.557 12.201 1.00 97.31 125 SER A C 1
ATOM 957 O O . SER A 1 125 ? 9.907 2.218 13.369 1.00 97.31 125 SER A O 1
ATOM 959 N N . SER A 1 126 ? 9.665 3.839 11.847 1.00 97.81 126 SER A N 1
ATOM 960 C CA . SER A 1 126 ? 10.054 4.916 12.765 1.00 97.81 126 SER A CA 1
ATOM 961 C C . SER A 1 126 ? 8.998 5.167 13.839 1.00 97.81 126 SER A C 1
ATOM 963 O O . SER A 1 126 ? 9.335 5.548 14.959 1.00 97.81 126 SER A O 1
ATOM 965 N N . LEU A 1 127 ? 7.720 4.958 13.505 1.00 98.31 127 LEU A N 1
ATOM 966 C CA . LEU A 1 127 ? 6.604 5.200 14.415 1.00 98.31 127 LEU A CA 1
ATOM 967 C C . LEU A 1 127 ? 6.185 3.923 15.147 1.00 98.31 127 LEU A C 1
ATOM 969 O O . LEU A 1 127 ? 6.165 3.923 16.375 1.00 98.31 127 LEU A O 1
ATOM 973 N N . PHE A 1 128 ? 5.877 2.837 14.433 1.00 98.38 128 PHE A N 1
ATOM 974 C CA . PHE A 1 128 ? 5.424 1.607 15.092 1.00 98.38 128 PHE A CA 1
ATOM 975 C C . PHE A 1 128 ? 6.557 0.836 15.774 1.00 98.38 128 PHE A C 1
ATOM 977 O O . PHE A 1 128 ? 6.429 0.518 16.956 1.00 98.38 128 PHE A O 1
ATOM 984 N N . PHE A 1 129 ? 7.650 0.532 15.069 1.00 98.12 129 PHE A N 1
ATOM 985 C CA . PHE A 1 129 ? 8.712 -0.324 15.608 1.00 98.12 129 PHE A CA 1
ATOM 986 C C . PHE A 1 129 ? 9.637 0.416 16.588 1.00 98.12 129 PHE A C 1
ATOM 988 O O . PHE A 1 129 ? 9.814 -0.031 17.720 1.00 98.12 129 PHE A O 1
ATOM 995 N N . LEU A 1 130 ? 10.195 1.559 16.176 1.00 97.88 130 LEU A N 1
ATOM 996 C CA . LEU A 1 130 ? 11.160 2.340 16.969 1.00 97.88 130 LEU A CA 1
ATOM 997 C C . LEU A 1 130 ? 10.514 3.391 17.882 1.00 97.88 130 LEU A C 1
ATOM 999 O O . LEU A 1 130 ? 11.182 3.937 18.763 1.00 97.88 130 LEU A O 1
ATOM 1003 N N . GLY A 1 131 ? 9.245 3.721 17.648 1.00 96.69 131 GLY A N 1
ATOM 1004 C CA . GLY A 1 131 ? 8.533 4.737 18.408 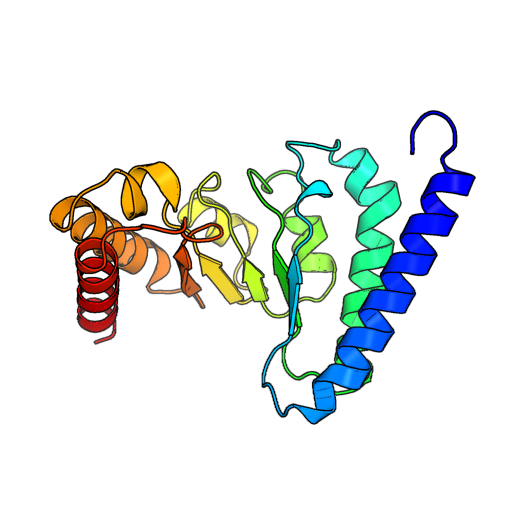1.00 96.69 131 GLY A CA 1
ATOM 1005 C C . GLY A 1 131 ? 8.030 4.246 19.763 1.00 96.69 131 GLY A C 1
ATOM 1006 O O . GLY A 1 131 ? 8.364 3.169 20.260 1.00 96.69 131 GLY A O 1
ATOM 1007 N N . ASP A 1 132 ? 7.181 5.065 20.369 1.00 97.94 132 ASP A N 1
ATOM 1008 C CA . ASP A 1 132 ? 6.559 4.794 21.658 1.00 97.94 132 ASP A CA 1
ATOM 1009 C C . ASP A 1 132 ? 5.034 4.932 21.573 1.00 97.94 132 ASP A C 1
ATOM 1011 O O . ASP A 1 132 ? 4.483 5.504 20.629 1.00 97.94 132 ASP A O 1
ATOM 1015 N N . GLU A 1 133 ? 4.353 4.406 22.589 1.00 98.44 133 GLU A N 1
ATOM 1016 C CA . GLU A 1 133 ? 2.891 4.354 22.675 1.00 98.44 133 GLU A CA 1
ATOM 1017 C C . GLU A 1 133 ? 2.249 5.726 22.484 1.00 98.44 133 GLU A C 1
ATOM 1019 O O . GLU A 1 133 ? 1.245 5.849 21.785 1.00 98.44 133 GLU A O 1
ATOM 1024 N N . LYS A 1 134 ? 2.839 6.767 23.084 1.00 98.50 134 LYS A N 1
ATOM 1025 C CA . LYS A 1 134 ? 2.296 8.121 23.021 1.00 98.50 134 LYS A CA 1
ATOM 1026 C C . LYS A 1 134 ? 2.379 8.658 21.596 1.00 98.50 134 LYS A C 1
ATOM 1028 O O . LYS A 1 134 ? 1.386 9.168 21.088 1.00 98.50 134 LYS A O 1
ATOM 1033 N N . LYS A 1 135 ? 3.531 8.518 20.936 1.00 98.25 135 LYS A N 1
ATOM 1034 C CA . LYS A 1 135 ? 3.702 8.959 19.545 1.00 98.25 135 LYS A CA 1
ATOM 1035 C C . LYS A 1 135 ? 2.749 8.235 18.608 1.00 98.25 135 LYS A C 1
ATOM 1037 O O . LYS A 1 135 ? 2.115 8.888 17.784 1.00 98.25 135 LYS A O 1
ATOM 1042 N N . VAL A 1 136 ? 2.626 6.913 18.740 1.00 98.69 136 VAL A N 1
ATOM 1043 C CA . VAL A 1 136 ? 1.712 6.125 17.901 1.00 98.69 136 VAL A CA 1
ATOM 1044 C C . VAL A 1 136 ? 0.275 6.586 18.106 1.00 98.69 136 VAL A C 1
ATOM 1046 O O . VAL A 1 136 ? -0.420 6.856 17.129 1.00 98.69 136 VAL A O 1
ATOM 1049 N N . TYR A 1 137 ? -0.152 6.747 19.358 1.00 98.69 137 TYR A N 1
ATOM 1050 C CA . TYR A 1 137 ? -1.482 7.244 19.694 1.00 98.69 137 TYR A CA 1
ATOM 1051 C C . TYR A 1 137 ? -1.761 8.624 19.078 1.00 98.69 137 TYR A C 1
ATOM 1053 O O . TYR A 1 137 ? -2.748 8.794 18.362 1.00 98.69 137 TYR A O 1
ATOM 1061 N N . ASP A 1 138 ? -0.870 9.594 19.300 1.00 98.44 138 ASP A N 1
ATOM 1062 C CA . ASP A 1 138 ? -1.043 10.973 18.835 1.00 98.44 138 ASP A CA 1
ATOM 1063 C C . ASP A 1 138 ? -1.075 11.057 17.301 1.00 98.44 138 ASP A C 1
ATOM 1065 O O . ASP A 1 138 ? -1.970 11.683 16.731 1.00 98.44 138 ASP A O 1
ATOM 1069 N N . ARG A 1 139 ? -0.148 10.369 16.617 1.00 98.44 139 ARG A N 1
ATOM 1070 C CA . ARG A 1 139 ? -0.103 10.329 15.146 1.00 98.44 139 ARG A CA 1
ATOM 1071 C C . ARG A 1 139 ? -1.311 9.623 14.545 1.00 98.44 139 ARG A C 1
ATOM 1073 O O . ARG A 1 139 ? -1.770 10.014 13.476 1.00 98.44 139 ARG A O 1
ATOM 1080 N N . THR A 1 140 ? -1.852 8.627 15.239 1.00 98.56 140 THR A N 1
ATOM 1081 C CA . THR A 1 140 ? -3.089 7.967 14.820 1.00 98.56 140 THR A CA 1
ATOM 1082 C C . THR A 1 140 ? -4.278 8.919 14.902 1.00 98.56 140 THR A C 1
ATOM 1084 O O . THR A 1 140 ? -5.031 9.026 13.941 1.00 98.56 140 THR A O 1
ATOM 1087 N N . LEU A 1 141 ? -4.427 9.661 16.005 1.00 98.06 141 LEU A N 1
ATOM 1088 C CA . LEU A 1 141 ? -5.495 10.659 16.142 1.00 98.06 141 LEU A CA 1
ATOM 1089 C C . LEU A 1 141 ? -5.395 11.778 15.101 1.00 98.06 141 LEU A C 1
ATOM 1091 O O . LEU A 1 141 ? -6.416 12.296 14.650 1.00 98.06 141 LEU A O 1
ATOM 1095 N N . GLU A 1 142 ? -4.178 12.184 14.750 1.00 97.69 142 GLU A N 1
ATOM 1096 C CA . GLU A 1 142 ? -3.946 13.168 13.698 1.00 97.69 142 GLU A CA 1
ATOM 1097 C C . GLU A 1 142 ? -4.374 12.638 12.331 1.00 97.69 142 GLU A C 1
ATOM 1099 O O . GLU A 1 142 ? -5.146 13.305 11.645 1.00 97.69 142 GLU A O 1
ATOM 1104 N N . LEU A 1 143 ? -3.962 11.418 11.975 1.00 97.94 143 LEU A N 1
ATOM 1105 C CA . LEU A 1 143 ? -4.375 10.798 10.720 1.00 97.94 143 LEU A CA 1
ATOM 1106 C C . LEU A 1 143 ? -5.899 10.630 10.656 1.00 97.94 143 LEU A C 1
ATOM 1108 O O . LEU A 1 143 ? -6.507 11.022 9.665 1.00 97.94 143 LEU A O 1
ATOM 1112 N N . CYS A 1 144 ? -6.536 10.153 11.732 1.00 97.25 144 CYS A N 1
ATOM 1113 C CA . CYS A 1 144 ? -7.997 10.073 11.822 1.00 97.25 144 CYS A CA 1
ATOM 1114 C C . CYS A 1 144 ? -8.662 11.428 11.543 1.00 97.25 144 CYS A C 1
ATOM 1116 O O . CYS A 1 144 ? -9.640 11.488 10.804 1.00 97.25 144 CYS A O 1
ATOM 1118 N N . ARG A 1 145 ? -8.117 12.527 12.087 1.00 96.00 145 ARG A N 1
ATOM 1119 C CA . ARG A 1 145 ? -8.616 13.884 11.816 1.00 96.00 145 ARG A CA 1
ATOM 1120 C C . ARG A 1 145 ? -8.408 14.323 10.372 1.00 96.00 145 ARG A C 1
ATOM 1122 O O . ARG A 1 145 ? -9.262 15.029 9.860 1.00 96.00 145 ARG A O 1
ATOM 1129 N N . GLN A 1 146 ? -7.309 13.943 9.728 1.00 95.88 146 GLN A N 1
ATOM 1130 C CA . GLN A 1 146 ? -7.041 14.302 8.331 1.00 95.88 146 GLN A CA 1
ATOM 1131 C C . GLN A 1 146 ? -8.012 13.607 7.369 1.00 95.88 146 GLN A C 1
ATOM 1133 O O . GLN A 1 146 ? -8.473 14.217 6.408 1.00 95.88 146 GLN A O 1
ATOM 1138 N N . VAL A 1 147 ? -8.349 12.344 7.642 1.00 95.88 147 VAL A N 1
ATOM 1139 C CA . VAL A 1 147 ? -9.084 11.483 6.698 1.00 95.88 147 VAL A CA 1
ATOM 1140 C C . VAL A 1 147 ? -10.568 11.313 7.027 1.00 95.88 147 VAL A C 1
ATOM 1142 O O . VAL A 1 147 ? -11.278 10.634 6.291 1.00 95.88 147 VAL A O 1
ATOM 1145 N N . HIS A 1 148 ? -11.055 11.945 8.101 1.00 91.75 148 HIS A N 1
ATOM 1146 C CA . HIS A 1 148 ? -12.387 11.730 8.691 1.00 91.75 148 HIS A CA 1
ATOM 1147 C C . HIS A 1 148 ? -13.576 11.828 7.716 1.00 91.75 148 HIS A C 1
ATOM 1149 O O . HIS A 1 148 ? -14.628 11.244 7.955 1.00 91.75 148 HIS A O 1
ATOM 1155 N N . SER A 1 149 ? -13.438 12.604 6.642 1.00 89.50 149 SER A N 1
ATOM 1156 C CA . SER A 1 149 ? -14.491 12.881 5.658 1.00 89.50 149 SER A CA 1
ATOM 1157 C C . SER A 1 149 ? -14.346 12.061 4.374 1.00 89.50 149 SER A C 1
ATOM 1159 O O . SER A 1 149 ? -15.014 12.343 3.381 1.00 89.50 149 SER A O 1
ATOM 1161 N N . SER A 1 150 ? -13.463 11.062 4.367 1.00 92.69 150 SER A N 1
ATOM 1162 C CA . SER A 1 150 ? -13.111 10.278 3.185 1.00 92.69 150 SER A CA 1
ATOM 1163 C C . SER A 1 150 ? -13.179 8.772 3.453 1.00 92.69 150 SER A C 1
ATOM 1165 O O . SER A 1 150 ? -12.994 8.342 4.591 1.00 92.69 150 SER A O 1
ATOM 1167 N N . PRO A 1 151 ? -13.419 7.942 2.419 1.00 93.50 151 PRO A N 1
ATOM 1168 C CA . PRO A 1 151 ? -13.374 6.487 2.541 1.00 93.50 151 PRO A CA 1
ATOM 1169 C C . PRO A 1 151 ? -11.925 6.019 2.749 1.00 93.50 151 PRO A C 1
ATOM 1171 O O . PRO A 1 151 ? -11.214 5.688 1.797 1.00 93.50 151 PRO A O 1
ATOM 1174 N N . TRP A 1 152 ? -11.488 6.029 4.007 1.00 97.44 152 TRP A N 1
ATOM 1175 C CA . TRP A 1 152 ? -10.133 5.686 4.424 1.00 97.44 152 TRP A CA 1
ATOM 1176 C C . TRP A 1 152 ? -10.136 4.552 5.452 1.00 97.44 152 TRP A C 1
ATOM 1178 O O . TRP A 1 152 ? -10.788 4.635 6.492 1.00 97.44 152 TRP A O 1
ATOM 1188 N N . ILE A 1 153 ? -9.362 3.503 5.184 1.00 97.06 153 ILE A N 1
ATOM 1189 C CA . ILE A 1 153 ? -9.093 2.404 6.110 1.00 97.06 153 ILE A CA 1
ATOM 1190 C C . ILE A 1 153 ? -7.770 2.700 6.816 1.00 97.06 153 ILE A C 1
ATOM 1192 O O . ILE A 1 153 ? -6.695 2.686 6.218 1.00 97.06 153 ILE A O 1
ATOM 1196 N N . LEU A 1 154 ? -7.839 2.975 8.112 1.00 97.31 154 LEU A N 1
ATOM 1197 C CA . LEU A 1 154 ? -6.657 3.273 8.910 1.00 97.31 154 LEU A CA 1
ATOM 1198 C C . LEU A 1 154 ? -5.714 2.055 8.978 1.00 97.31 154 LEU A C 1
ATOM 1200 O O . LEU A 1 154 ? -6.137 0.959 9.342 1.00 97.31 154 LEU A O 1
ATOM 1204 N N . SER A 1 155 ? -4.434 2.248 8.651 1.00 97.31 155 SER A N 1
ATOM 1205 C CA . SER A 1 155 ? -3.410 1.192 8.667 1.00 97.31 155 SER A CA 1
ATOM 1206 C C . SER A 1 155 ? -1.995 1.782 8.787 1.00 97.31 155 SER A C 1
ATOM 1208 O O . SER A 1 155 ? -1.800 2.998 8.714 1.00 97.31 155 SER A O 1
ATOM 1210 N N . SER A 1 156 ? -0.985 0.928 8.949 1.00 97.56 156 SER A N 1
ATOM 1211 C CA . SER A 1 156 ? 0.393 1.281 8.592 1.00 97.56 156 SER A CA 1
ATOM 1212 C C . SER A 1 156 ? 0.525 1.488 7.078 1.00 97.56 156 SER A C 1
ATOM 1214 O O . SER A 1 156 ? -0.294 0.985 6.306 1.00 97.56 156 SER A O 1
ATOM 1216 N N . GLY A 1 157 ? 1.542 2.241 6.654 1.00 96.19 157 GLY A N 1
ATOM 1217 C CA . GLY A 1 157 ? 1.829 2.495 5.237 1.00 96.19 157 GLY A CA 1
ATOM 1218 C C . GLY A 1 157 ? 2.452 1.305 4.508 1.00 96.19 157 GLY A C 1
ATOM 1219 O O . GLY A 1 157 ? 2.342 1.200 3.297 1.00 96.19 157 GLY A O 1
ATOM 1220 N N . CYS A 1 158 ? 3.078 0.386 5.237 1.00 95.31 158 CYS A N 1
ATOM 1221 C CA . CYS A 1 158 ? 3.604 -0.871 4.711 1.00 95.31 158 CYS A CA 1
ATOM 1222 C C . CYS A 1 158 ? 3.580 -1.920 5.837 1.00 95.31 158 CYS A C 1
ATOM 1224 O O . CYS A 1 158 ? 2.982 -1.680 6.895 1.00 95.31 158 CYS A O 1
ATOM 1226 N N . ASP A 1 159 ? 4.213 -3.070 5.631 1.00 94.75 159 ASP A N 1
ATOM 1227 C CA . ASP A 1 159 ? 4.245 -4.154 6.608 1.00 94.75 159 ASP A CA 1
ATOM 1228 C C . ASP A 1 159 ? 4.838 -3.704 7.948 1.00 94.75 159 ASP A C 1
ATOM 1230 O O . ASP A 1 159 ? 5.901 -3.083 8.022 1.00 94.75 159 ASP A O 1
ATOM 1234 N N . ILE A 1 160 ? 4.140 -4.041 9.032 1.00 96.62 160 ILE A N 1
ATOM 1235 C CA . ILE A 1 160 ? 4.615 -3.794 10.394 1.00 96.62 160 ILE A CA 1
ATOM 1236 C C . ILE A 1 160 ? 5.780 -4.756 10.679 1.00 96.62 160 ILE A C 1
ATOM 1238 O O . ILE A 1 160 ? 5.588 -5.972 10.587 1.00 96.62 160 ILE A O 1
ATOM 1242 N N . PRO A 1 161 ? 6.973 -4.262 11.067 1.00 96.88 161 PRO A N 1
ATOM 1243 C CA . PRO A 1 161 ? 8.130 -5.115 11.284 1.00 96.88 161 PRO A CA 1
ATOM 1244 C C . PRO A 1 161 ? 7.885 -6.138 12.391 1.00 96.88 161 PRO A C 1
ATOM 1246 O O . PRO A 1 161 ? 7.284 -5.839 13.433 1.00 96.88 161 PRO A O 1
ATOM 1249 N N . ALA A 1 162 ? 8.418 -7.344 12.196 1.00 96.62 162 ALA A N 1
ATOM 1250 C CA . ALA A 1 162 ? 8.449 -8.353 13.242 1.00 96.62 162 ALA A CA 1
ATOM 1251 C C . ALA A 1 162 ? 9.184 -7.812 14.481 1.00 96.62 162 ALA A C 1
ATOM 1253 O O . ALA A 1 162 ? 10.237 -7.189 14.374 1.00 96.62 162 ALA A O 1
ATOM 1254 N N . GLY A 1 163 ? 8.616 -8.046 15.665 1.00 96.81 163 GLY A N 1
ATOM 1255 C CA . GLY A 1 163 ? 9.145 -7.515 16.925 1.00 96.81 163 GLY A CA 1
ATOM 1256 C C . GLY A 1 163 ? 8.642 -6.117 17.299 1.00 96.81 163 GLY A C 1
ATOM 1257 O O . GLY A 1 163 ? 9.058 -5.598 18.332 1.00 96.81 163 GLY A O 1
ATOM 1258 N N . THR A 1 164 ? 7.733 -5.519 16.517 1.00 98.12 164 THR A N 1
ATOM 1259 C CA . THR A 1 164 ? 7.048 -4.275 16.907 1.00 98.12 164 THR A CA 1
ATOM 1260 C C . THR A 1 164 ? 6.429 -4.417 18.304 1.00 98.12 164 THR A C 1
ATOM 1262 O O . THR A 1 164 ? 5.681 -5.374 18.537 1.00 98.12 164 THR A O 1
ATOM 1265 N N . PRO A 1 165 ? 6.701 -3.490 19.246 1.00 98.44 165 PRO A N 1
ATOM 1266 C CA . PRO A 1 165 ? 6.161 -3.584 20.597 1.00 98.44 165 PRO A CA 1
ATOM 1267 C C . PRO A 1 165 ? 4.628 -3.648 20.597 1.00 98.44 165 PRO A C 1
ATOM 1269 O O . PRO A 1 165 ? 3.961 -2.746 20.094 1.00 98.44 165 PRO A O 1
ATOM 1272 N N . ALA A 1 166 ? 4.048 -4.672 21.229 1.00 98.31 166 ALA A N 1
ATOM 1273 C CA . ALA A 1 166 ? 2.590 -4.862 21.275 1.00 98.31 166 ALA A CA 1
ATOM 1274 C C . ALA A 1 166 ? 1.841 -3.643 21.846 1.00 98.31 166 ALA A C 1
ATOM 1276 O O . ALA A 1 166 ? 0.738 -3.317 21.416 1.00 98.31 166 ALA A O 1
ATOM 1277 N N . LYS A 1 167 ? 2.474 -2.927 22.778 1.00 98.56 167 LYS A N 1
ATOM 1278 C CA . LYS A 1 167 ? 1.961 -1.685 23.363 1.00 98.56 167 LYS A CA 1
ATOM 1279 C C . LYS A 1 167 ? 1.780 -0.560 22.332 1.00 98.56 167 LYS A C 1
ATOM 1281 O O . LYS A 1 167 ? 0.791 0.164 22.386 1.00 98.56 167 LYS A O 1
ATOM 1286 N N . ASN A 1 168 ? 2.668 -0.474 21.339 1.00 98.62 168 ASN A N 1
ATOM 1287 C CA . ASN A 1 168 ? 2.565 0.493 20.247 1.00 98.62 168 ASN A CA 1
ATOM 1288 C C . ASN A 1 168 ? 1.356 0.158 19.354 1.00 98.62 168 ASN A C 1
ATOM 1290 O O . ASN A 1 168 ? 0.568 1.040 19.023 1.00 98.62 168 ASN A O 1
ATOM 1294 N N . LEU A 1 169 ? 1.130 -1.126 19.055 1.00 98.25 169 LEU A N 1
ATOM 1295 C CA . LEU A 1 169 ? -0.064 -1.579 18.326 1.00 98.25 169 LEU A CA 1
ATOM 1296 C C . LEU A 1 169 ? -1.357 -1.327 19.116 1.00 98.25 169 LEU A C 1
ATOM 1298 O O . LEU A 1 169 ? -2.346 -0.857 18.559 1.00 98.25 169 LEU A O 1
ATOM 1302 N N . ALA A 1 170 ? -1.345 -1.580 20.427 1.00 98.38 170 ALA A N 1
ATOM 1303 C CA . ALA A 1 170 ? -2.486 -1.305 21.296 1.00 98.38 170 ALA A CA 1
ATOM 1304 C C . ALA A 1 170 ? -2.832 0.194 21.331 1.00 98.38 170 ALA A C 1
ATOM 1306 O O . ALA A 1 170 ? -4.009 0.557 21.305 1.00 98.38 170 ALA A O 1
ATOM 1307 N N . ALA A 1 171 ? -1.821 1.068 21.340 1.00 98.56 171 ALA A N 1
ATOM 1308 C CA . ALA A 1 171 ? -2.005 2.513 21.277 1.00 98.56 171 ALA A CA 1
ATOM 1309 C C . ALA A 1 171 ? -2.671 2.962 19.963 1.00 98.56 171 ALA A C 1
ATOM 1311 O O . ALA A 1 171 ? -3.601 3.769 20.000 1.00 98.56 171 ALA A O 1
ATOM 1312 N N . PHE A 1 172 ? -2.262 2.391 18.825 1.00 98.38 172 PHE A N 1
ATOM 1313 C CA . PHE A 1 172 ? -2.901 2.616 17.523 1.00 98.38 172 PHE A CA 1
ATOM 1314 C C . PHE A 1 172 ? -4.380 2.210 17.530 1.00 98.38 172 PHE A C 1
ATOM 1316 O O . PHE A 1 172 ? -5.247 3.028 17.224 1.00 98.38 172 PHE A O 1
ATOM 1323 N N . VAL A 1 173 ? -4.690 0.981 17.961 1.00 97.81 173 VAL A N 1
ATOM 1324 C CA . VAL A 1 173 ? -6.077 0.478 18.018 1.00 97.81 173 VAL A CA 1
ATOM 1325 C C . VAL A 1 173 ? -6.942 1.340 18.940 1.00 97.81 173 VAL A C 1
ATOM 1327 O O . VAL A 1 173 ? -8.072 1.689 18.595 1.00 97.81 173 VAL A O 1
ATOM 1330 N N . LYS A 1 174 ? -6.406 1.738 20.100 1.00 98.06 174 LYS A N 1
ATOM 1331 C CA . LYS A 1 174 ? -7.107 2.613 21.046 1.00 98.06 174 LYS A CA 1
ATOM 1332 C C . LYS A 1 174 ? -7.463 3.963 20.413 1.00 98.06 174 LYS A C 1
ATOM 1334 O O . LYS A 1 174 ? -8.606 4.401 20.532 1.00 98.06 174 LYS A O 1
ATOM 1339 N N . ALA A 1 175 ? -6.507 4.613 19.748 1.00 97.94 175 ALA A N 1
ATOM 1340 C CA . ALA A 1 175 ? -6.732 5.895 19.078 1.00 97.94 175 ALA A CA 1
ATOM 1341 C C . ALA A 1 175 ? -7.749 5.784 17.929 1.00 97.94 175 ALA A C 1
ATOM 1343 O O . ALA A 1 175 ? -8.608 6.658 17.777 1.00 97.94 175 ALA A O 1
ATOM 1344 N N . ALA A 1 176 ? -7.679 4.695 17.157 1.00 95.94 176 ALA A N 1
ATOM 1345 C CA . ALA A 1 176 ? -8.597 4.408 16.061 1.00 95.94 176 ALA A CA 1
ATOM 1346 C C . ALA A 1 176 ? -10.051 4.308 16.548 1.00 95.94 176 ALA A C 1
ATOM 1348 O O . ALA A 1 176 ? -10.922 5.014 16.047 1.00 95.94 176 ALA A O 1
ATOM 1349 N N . HIS A 1 177 ? -10.310 3.494 17.579 1.00 94.69 177 HIS A N 1
ATOM 1350 C CA . HIS A 1 177 ? -11.661 3.311 18.122 1.00 94.69 177 HIS A CA 1
ATOM 1351 C C . HIS A 1 177 ? -12.235 4.580 18.756 1.00 94.69 177 HIS A C 1
ATOM 1353 O O . HIS A 1 177 ? -13.431 4.825 18.645 1.00 94.69 177 HIS A O 1
ATOM 1359 N N . GLN A 1 178 ? -11.402 5.406 19.395 1.00 93.88 178 GLN A N 1
ATOM 1360 C CA . GLN A 1 178 ? -11.866 6.663 19.986 1.00 93.88 178 GLN A CA 1
ATOM 1361 C C . GLN A 1 178 ? -12.315 7.683 18.928 1.00 93.88 178 GLN A C 1
ATOM 1363 O O . GLN A 1 178 ? -13.135 8.545 19.226 1.00 93.88 178 GLN A O 1
ATOM 1368 N N . SER A 1 179 ? -11.771 7.596 17.713 1.00 86.19 179 SER A N 1
ATOM 1369 C CA . SER A 1 179 ? -12.074 8.528 16.619 1.00 86.19 179 SER A CA 1
ATOM 1370 C C . SER A 1 179 ? -13.214 8.047 15.713 1.00 86.19 179 SER A C 1
ATOM 1372 O O . SER A 1 179 ? -13.567 8.751 14.775 1.00 86.19 179 SER A O 1
ATOM 1374 N N . ALA A 1 180 ? -13.752 6.845 15.953 1.00 74.50 180 ALA A N 1
ATOM 1375 C CA . ALA A 1 180 ? -14.803 6.215 15.149 1.00 74.50 180 ALA A CA 1
ATOM 1376 C C . ALA A 1 180 ? -16.238 6.547 15.619 1.00 74.50 180 ALA A C 1
ATOM 1378 O O . ALA A 1 180 ? -17.193 5.972 15.094 1.00 74.50 180 ALA A O 1
ATOM 1379 N N . GLY A 1 181 ? -16.388 7.430 16.613 1.00 53.56 181 GLY A N 1
ATOM 1380 C CA . GLY A 1 181 ? -17.669 7.961 17.101 1.00 53.56 181 GLY A CA 1
ATOM 1381 C C . GLY A 1 181 ? -17.804 9.447 16.813 1.00 53.56 181 GLY A C 1
ATOM 1382 O O . GLY A 1 181 ? -18.964 9.900 16.720 1.00 53.56 181 GLY A O 1
#

Secondary structure (DSSP, 8-state):
--S-HHHHHHHHHHHHHHHHHHHHHHGGGT-S-EEEE-GGGSTTTS-HHHIIIIIHHHHHHHHHHHHHTT-S-EEEE--S--GGGHHHHHHTT-SEEE--TTS-HHHHHHHHTTSSEEEEEE-IIIIIISS-HHHHHHHHHHHHHHHTTS-EEEEESSPPPTT--HHHHHHHHHHHHHT--

Solvent-accessible surface area (backbone atoms only — not comparable to full-atom values): 9766 Å² total; per-residue (Å²): 90,83,93,47,41,69,66,40,47,56,50,54,52,52,52,47,55,48,51,45,52,51,54,58,65,48,54,79,74,68,66,67,61,51,76,46,82,36,58,74,66,9,53,85,70,35,53,56,67,53,35,58,72,66,45,47,62,51,49,28,48,41,44,50,51,46,44,73,77,65,50,80,31,40,28,45,33,40,45,46,51,43,77,87,43,44,67,59,56,55,70,28,66,41,48,35,39,45,38,15,48,70,47,57,69,67,57,52,48,65,71,47,69,80,72,46,35,38,32,26,34,46,45,24,55,70,38,42,43,72,42,45,40,66,59,27,22,52,54,37,44,50,49,49,65,72,41,69,92,52,67,60,46,84,41,50,20,53,79,68,51,90,86,43,46,67,62,22,55,50,25,34,54,52,30,52,61,69,69,73,116

Nearest PDB structures (foldseek):
  4ay7-assembly2_B  TM=9.418E-01  e=1.177E-09  Methanosarcina mazei
  1jpk-assembly1_A-2  TM=8.990E-01  e=4.379E-09  Homo sapiens
  2q6z-assembly1_A  TM=9.003E-01  e=7.569E-09  Homo sapiens
  1jpi-assembly1_A-2  TM=9.005E-01  e=8.920E-09  Homo sapiens
  1j93-assembly1_A-2  TM=9.091E-01  e=1.629E-08  Nicotiana tabacum

Radius of gyration: 17.36 Å; Cα contacts (8 Å, |Δi|>4): 299; chains: 1; bounding box: 36×36×48 Å

Foldseek 3Di:
DPPCVPVVLVVLVVVLVVLLVVLLVCVVVVDQEEEDEDACLDCVNDPLVCCVVRPLVSLLVSVVSSVVSPRNFYEYAYEADCLSCLVSRLVSVGQEYQAEQNDDPLSSCVSCVQSHAYEDAAALPVQQAVHDLVSLLVVLLVSCVSCVVHNYHYDHSDDRDPNGPVSSVVSNVVSNVVSPD

pLDDT: mean 96.83, std 4.09, range [53.56, 98.75]

Sequence (181 aa):
MIENPEAAMKILEFTTDLAVQVAHASLASGAHAVMFGEATCSPNFISPRMYREFMHPLHSRLIRQVKAMGWKTAGLHVCGDIRSIFEDLVSTGVDLLDVDYQVDATEALALNRGRVALRGNLDPSSLFFLGDEKKVYDRTLELCRQVHSSPWILSSGCDIPAGTPAKNLAAFVKAAHQSAG